Protein AF-0000000074105585 (afdb_homodimer)

Solvent-accessible surface area (backbone atoms only — not comparable to full-atom values): 14045 Å² total; per-residue (Å²): 131,81,29,62,71,31,18,44,28,51,55,51,68,50,98,71,64,48,85,13,23,46,29,18,52,25,87,56,28,36,41,38,37,17,29,69,61,27,37,40,39,42,50,45,58,38,62,39,65,64,44,36,40,34,42,23,27,40,56,58,18,19,50,38,29,29,43,33,31,28,27,37,45,84,49,67,77,48,86,60,59,71,79,73,41,55,38,65,36,41,77,47,64,53,68,78,42,63,51,82,43,76,41,74,42,58,46,50,98,89,27,53,82,50,86,73,11,27,32,31,40,34,41,34,32,66,36,38,64,22,95,73,26,29,31,27,40,22,22,37,30,52,62,141,86,76,67,76,9,9,52,49,46,54,61,54,47,97,75,54,58,88,16,23,50,29,25,57,20,85,56,28,36,39,36,37,17,30,70,60,28,34,39,37,41,49,37,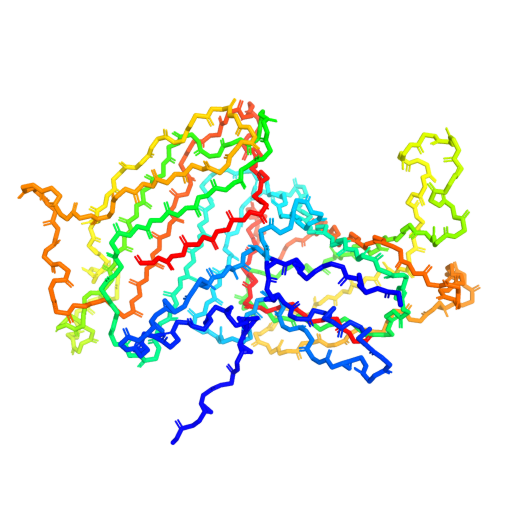98,54,58,32,66,64,43,35,40,34,41,23,29,40,56,59,17,18,49,38,30,30,42,32,32,29,27,37,44,85,50,69,77,47,85,59,58,72,78,72,42,55,37,66,37,41,78,46,66,52,66,76,42,63,52,82,42,78,40,75,42,56,47,49,99,90,26,52,82,50,86,75,10,27,32,32,39,34,42,34,33,67,37,39,64,22,95,74,26,28,32,27,41,23,19,37,33,54,70

Organism: Thanatephorus cucumeris (strain AG1-IA) (NCBI:txid983506)

pLDDT: mean 74.07, std 23.2, range [14.29, 98.5]

Foldseek 3Di:
DFKDQDPPCRCRPPVPRDWSKPQVLPPVDKDKDFDDKDKDKDFIRDFDQWFKKKWFWAQLAALQKKWKWFAFPVCPPPPPDPVVRIFTQDIDGDDRDRDIDMDTRDDDVPGDDCVRGTRMMMMIRGDTSHPRHMIMTRIMTTD/DDDDQDPCCVCPPPVCRDWSKPQVLPPVDKDKDFDDKDKDKDFDPDFDQWFKKKWFWAQLQALQKKWKWFAFPVCPPPPDDPVVRIFTQDIDGDDRDRDIDMDTRDDDVPGDDCVRGTRMMMMIRGDTSHPRGMIMTRTMTTD

Sequence (286 aa):
MQCPELPYVSSTLDKSVGKKNLIDGSPETCWTSAGLPQSIELGFSDPVTPTQLALTFQGGFVGTRCAVYGILHQDSQDASDALSKWQPIAQIYPEDINRRQTFRLTPGTNQIDLSQGVLRLRIVFEESSDFFGRITLYNLELSMQCPELPYVSSTLDKSVGKKNLIDGSPETCWTSAGLPQSIELGFSDPVTPTQLALTFQGGFVGTRCAVYGILHQDSQDASDALSKWQPIAQIYPEDINRRQTFRLTPGTNQIDLSQGVLRLRIVFEESSDFFGRITLYNLELS

InterPro domains:
  IPR008979 Galactose-binding-like domain superfamily [SSF49785] (8-142)

Structure (mmCIF, N/CA/C/O backbone):
data_AF-0000000074105585-model_v1
#
loop_
_entity.id
_entity.type
_entity.pdbx_description
1 polymer 'F5/8 type C domain-containing protein'
#
loop_
_atom_site.group_PDB
_atom_site.id
_atom_site.type_symbol
_atom_site.label_atom_id
_atom_site.label_alt_id
_atom_site.label_comp_id
_atom_site.label_asym_id
_atom_site.label_entity_id
_atom_site.label_seq_id
_atom_site.pdbx_PDB_ins_code
_atom_site.Cartn_x
_atom_site.Cartn_y
_atom_site.Cartn_z
_atom_site.occupancy
_atom_site.B_iso_or_equiv
_atom_site.auth_seq_id
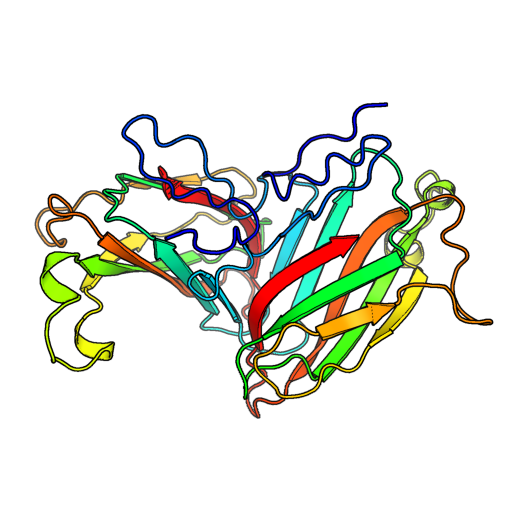_atom_site.auth_comp_id
_atom_site.auth_asym_id
_atom_site.auth_atom_id
_atom_site.pdbx_PDB_model_num
ATOM 1 N N . MET A 1 1 ? 14.914 -20.797 11.07 1 14.55 1 MET A N 1
ATOM 2 C CA . MET A 1 1 ? 15.445 -19.906 10.039 1 14.55 1 MET A CA 1
ATOM 3 C C . MET A 1 1 ? 14.531 -18.703 9.828 1 14.55 1 MET A C 1
ATOM 5 O O . MET A 1 1 ? 13.352 -18.859 9.508 1 14.55 1 MET A O 1
ATOM 9 N N . GLN A 1 2 ? 14.781 -17.484 10.391 1 14.29 2 GLN A N 1
ATOM 10 C CA . GLN A 1 2 ? 13.953 -16.516 11.102 1 14.29 2 GLN A CA 1
ATOM 11 C C . GLN A 1 2 ? 13.547 -15.359 10.188 1 14.29 2 GLN A C 1
ATOM 13 O O . GLN A 1 2 ? 14.398 -14.742 9.539 1 14.29 2 GLN A O 1
ATOM 18 N N . CYS A 1 3 ? 12.797 -15.586 9.375 1 19.05 3 CYS A N 1
ATOM 19 C CA . CYS A 1 3 ? 12.453 -14.805 8.188 1 19.05 3 CYS A CA 1
ATOM 20 C C . CYS A 1 3 ? 12.156 -13.352 8.562 1 19.05 3 CYS A C 1
ATOM 22 O O . CYS A 1 3 ? 11.43 -13.094 9.516 1 19.05 3 CYS A O 1
ATOM 24 N N . PRO A 1 4 ? 12.945 -12.406 8.219 1 19.08 4 PRO A N 1
ATOM 25 C CA . PRO A 1 4 ? 13.055 -11.055 8.781 1 19.08 4 PRO A CA 1
ATOM 26 C C . PRO A 1 4 ? 11.781 -10.234 8.578 1 19.08 4 PRO A C 1
ATOM 28 O O . PRO A 1 4 ? 11.016 -10.484 7.645 1 19.08 4 PRO A O 1
ATOM 31 N N . GLU A 1 5 ? 11.32 -9.703 9.578 1 21.56 5 GLU A N 1
ATOM 32 C CA . GLU A 1 5 ? 10.039 -9.188 10.047 1 21.56 5 GLU A CA 1
ATOM 33 C C . GLU A 1 5 ? 9.625 -7.945 9.258 1 21.56 5 GLU A C 1
ATOM 35 O O . GLU A 1 5 ? 10.375 -6.969 9.188 1 21.56 5 GLU A O 1
ATOM 40 N N . LEU A 1 6 ? 9.453 -7.887 8.109 1 24.14 6 LEU A N 1
ATOM 41 C CA . LEU A 1 6 ? 9.242 -6.699 7.289 1 24.14 6 LEU A CA 1
ATOM 42 C C . LEU A 1 6 ? 8.25 -5.746 7.949 1 24.14 6 LEU A C 1
ATOM 44 O O . LEU A 1 6 ? 7.465 -6.156 8.805 1 24.14 6 LEU A O 1
ATOM 48 N N . PRO A 1 7 ? 7.965 -4.535 7.879 1 27.19 7 PRO A N 1
ATOM 49 C CA . PRO A 1 7 ? 7.141 -3.906 8.914 1 27.19 7 PRO A CA 1
ATOM 50 C C . PRO A 1 7 ? 5.891 -4.719 9.25 1 27.19 7 PRO A C 1
ATOM 52 O O . PRO A 1 7 ? 5.426 -5.512 8.43 1 27.19 7 PRO A O 1
ATOM 55 N N . TYR A 1 8 ? 5.344 -5.184 10.445 1 25.64 8 TYR A N 1
ATOM 56 C CA . TYR A 1 8 ? 4.539 -6.391 10.609 1 25.64 8 TYR A CA 1
ATOM 57 C C . TYR A 1 8 ? 3.355 -6.391 9.648 1 25.64 8 TYR A C 1
ATOM 59 O O . TYR A 1 8 ? 2.635 -5.395 9.539 1 25.64 8 TYR A O 1
ATOM 67 N N . VAL A 1 9 ? 3.326 -6.434 8.422 1 29.02 9 VAL A N 1
ATOM 68 C CA . VAL A 1 9 ? 2.342 -7.496 8.242 1 29.02 9 VAL A CA 1
ATOM 69 C C . VAL A 1 9 ? 2.854 -8.789 8.867 1 29.02 9 VAL A C 1
ATOM 71 O O . VAL A 1 9 ? 3.941 -9.266 8.531 1 29.02 9 VAL A O 1
ATOM 74 N N . SER A 1 10 ? 2.816 -9.086 10.055 1 25.83 10 SER A N 1
ATOM 75 C CA . SER A 1 10 ? 3.588 -10.141 10.703 1 25.83 10 SER A CA 1
ATOM 76 C C . SER A 1 10 ? 3.635 -11.398 9.844 1 25.83 10 SER A C 1
ATOM 78 O O . SER A 1 10 ? 2.605 -12.039 9.609 1 25.83 10 SER A O 1
ATOM 80 N N . SER A 1 11 ? 4.156 -11.344 8.602 1 26.75 11 SER A N 1
ATOM 81 C CA . SER A 1 11 ? 4.27 -12.734 8.164 1 26.75 11 SER A CA 1
ATOM 82 C C . SER A 1 11 ? 5.238 -13.516 9.055 1 26.75 11 SER A C 1
ATOM 84 O O . SER A 1 11 ? 6.438 -13.57 8.773 1 26.75 11 SER A O 1
ATOM 86 N N . THR A 1 12 ? 5.559 -13.164 10.203 1 26.67 12 THR A N 1
ATOM 87 C CA . THR A 1 12 ? 6.32 -14.289 10.742 1 26.67 12 THR A CA 1
ATOM 88 C C . THR A 1 12 ? 5.688 -15.617 10.344 1 26.67 12 THR A C 1
ATOM 90 O O . THR A 1 12 ? 4.547 -15.898 10.703 1 26.67 12 THR A O 1
ATOM 93 N N . LEU A 1 13 ? 6.094 -16.172 9.125 1 28.38 13 LEU A N 1
ATOM 94 C CA . LEU A 1 13 ? 5.918 -17.594 8.852 1 28.38 13 LEU A CA 1
ATOM 95 C C . LEU A 1 13 ? 6.453 -18.438 10 1 28.38 13 LEU A C 1
ATOM 97 O O . LEU A 1 13 ? 7.648 -18.75 10.047 1 28.38 13 LEU A O 1
ATOM 101 N N . ASP A 1 14 ? 6.461 -18.125 11.211 1 28.56 14 ASP A N 1
ATOM 102 C CA . ASP A 1 14 ? 6.848 -19.359 11.898 1 28.56 14 ASP A CA 1
ATOM 103 C C . ASP A 1 14 ? 5.973 -20.531 11.461 1 28.56 14 ASP A C 1
ATOM 105 O O . ASP A 1 14 ? 4.891 -20.328 10.906 1 28.56 14 ASP A O 1
ATOM 109 N N . LYS A 1 15 ? 6.105 -21.719 11.75 1 31.36 15 LYS A N 1
ATOM 110 C CA . LYS A 1 15 ? 5.398 -22.969 11.492 1 31.36 15 LYS A CA 1
ATOM 111 C C . LYS A 1 15 ? 3.898 -22.734 11.352 1 31.36 15 LYS A C 1
ATOM 113 O O . LYS A 1 15 ? 3.219 -23.453 10.609 1 31.36 15 LYS A O 1
ATOM 118 N N . SER A 1 16 ? 3.105 -21.984 12.18 1 30.58 16 SER A N 1
ATOM 119 C CA . SER A 1 16 ? 1.669 -21.734 12.125 1 30.58 16 SER A CA 1
ATOM 120 C C . SER A 1 16 ? 1.346 -20.531 11.242 1 30.58 16 SER A C 1
ATOM 122 O O . SER A 1 16 ? 1.75 -19.406 11.547 1 30.58 16 SER A O 1
ATOM 124 N N . VAL A 1 17 ? 1.42 -20.391 9.953 1 36.19 17 VAL A N 1
ATOM 125 C CA . VAL A 1 17 ? 1.248 -19.328 8.961 1 36.19 17 VAL A CA 1
ATOM 126 C C . VAL A 1 17 ? 0.221 -18.312 9.461 1 36.19 17 VAL A C 1
ATOM 128 O O . VAL A 1 17 ? -0.973 -18.625 9.531 1 36.19 17 VAL A O 1
ATOM 131 N N . GLY A 1 18 ? 0.183 -17.625 10.422 1 28.59 18 GLY A N 1
ATOM 132 C CA . GLY A 1 18 ? -0.855 -16.719 10.891 1 28.59 18 GLY A CA 1
ATOM 133 C C . GLY A 1 18 ? -1.194 -15.625 9.891 1 28.59 18 GLY A C 1
ATOM 134 O O . GLY A 1 18 ? -0.467 -15.422 8.914 1 28.59 18 GLY A O 1
ATOM 135 N N . LYS A 1 19 ? -2.424 -14.922 9.844 1 32.22 19 LYS A N 1
ATOM 136 C CA . LYS A 1 19 ? -3.178 -13.891 9.133 1 32.22 19 LYS A CA 1
ATOM 137 C C . LYS A 1 19 ? -2.344 -12.633 8.938 1 32.22 19 LYS A C 1
ATOM 139 O O . LYS A 1 19 ? -2.012 -11.945 9.914 1 32.22 19 LYS A O 1
ATOM 144 N N . LYS A 1 20 ? -1.372 -12.695 8.07 1 36.38 20 LYS A N 1
ATOM 145 C CA . LYS A 1 20 ? -0.634 -11.453 7.855 1 36.38 20 LYS A CA 1
ATOM 146 C C . LYS A 1 20 ? -1.481 -10.438 7.098 1 36.38 20 LYS A C 1
ATOM 148 O O . LYS A 1 20 ? -2.023 -10.742 6.031 1 36.38 20 LYS A O 1
ATOM 153 N N . ASN A 1 21 ? -2.16 -9.445 7.695 1 39.66 21 ASN A N 1
ATOM 154 C CA . ASN A 1 21 ? -2.902 -8.367 7.051 1 39.66 21 ASN A CA 1
ATOM 155 C C . ASN A 1 21 ? -1.971 -7.262 6.562 1 39.66 21 ASN A C 1
ATOM 157 O O . ASN A 1 21 ? -1.097 -6.809 7.305 1 39.66 21 ASN A O 1
ATOM 161 N N . LEU A 1 22 ? -1.497 -7.238 5.383 1 44.19 22 LEU A N 1
ATOM 162 C CA . LEU A 1 22 ? -0.707 -6.133 4.852 1 44.19 22 LEU A CA 1
ATOM 163 C C . LEU A 1 22 ? -1.414 -4.801 5.074 1 44.19 22 LEU A C 1
ATOM 165 O O . LEU A 1 22 ? -0.792 -3.824 5.5 1 44.19 22 LEU A O 1
ATOM 169 N N . ILE A 1 23 ? -2.582 -4.66 4.527 1 46.94 23 ILE A N 1
ATOM 170 C CA . ILE A 1 23 ? -3.529 -3.568 4.723 1 46.94 23 ILE A CA 1
ATOM 171 C C . ILE A 1 23 ? -4.551 -3.953 5.789 1 46.94 23 ILE A C 1
ATOM 173 O O . ILE A 1 23 ? -4.988 -5.105 5.852 1 46.94 23 ILE A O 1
ATOM 177 N N . ASP A 1 24 ? -4.32 -3.422 7.07 1 45.81 24 ASP A N 1
ATOM 178 C CA . ASP A 1 24 ? -4.848 -3.797 8.375 1 45.81 24 ASP A CA 1
ATOM 179 C C . ASP A 1 24 ? -6.281 -4.305 8.266 1 45.81 24 ASP A C 1
ATOM 181 O O . ASP A 1 24 ? -6.887 -4.699 9.266 1 45.81 24 ASP A O 1
ATOM 185 N N . GLY A 1 25 ? -6.66 -4.449 7.148 1 42.59 25 GLY A N 1
ATOM 186 C CA . GLY A 1 25 ? -8 -5.004 7.043 1 42.59 25 GLY A CA 1
ATOM 187 C C . GLY A 1 25 ? -9.07 -4.09 7.605 1 42.59 25 GLY A C 1
ATOM 188 O O . GLY A 1 25 ? -10.25 -4.449 7.645 1 42.59 25 GLY A O 1
ATOM 189 N N . SER A 1 26 ? -8.508 -2.982 8.312 1 47.81 26 SER A N 1
ATOM 190 C CA . SER A 1 26 ? -9.555 -2.066 8.758 1 47.81 26 SER A CA 1
ATOM 191 C C . SER A 1 26 ? -10.141 -1.284 7.59 1 47.81 26 SER A C 1
ATOM 193 O O . SER A 1 26 ? -9.398 -0.705 6.793 1 47.81 26 SER A O 1
ATOM 195 N N . PRO A 1 27 ? -11.312 -1.432 7.473 1 53.34 27 PRO A N 1
ATOM 196 C CA . PRO A 1 27 ? -11.961 -0.619 6.438 1 53.34 27 PRO A CA 1
ATOM 197 C C . PRO A 1 27 ? -11.648 0.87 6.578 1 53.34 27 PRO A C 1
ATOM 199 O O . PRO A 1 27 ? -11.852 1.637 5.633 1 53.34 27 PRO A O 1
ATOM 202 N N . GLU A 1 28 ? -10.961 1.127 7.77 1 57.72 28 GLU A N 1
ATOM 203 C CA . GLU A 1 28 ? -10.688 2.541 8.008 1 57.72 28 GLU A CA 1
ATOM 204 C C . GLU A 1 28 ? -9.375 2.967 7.352 1 57.72 28 GLU A C 1
ATOM 206 O O . GLU A 1 28 ? -9.141 4.156 7.137 1 57.72 28 GLU A O 1
ATOM 211 N N . THR A 1 29 ? -8.445 2.025 6.922 1 65.5 29 THR A N 1
ATOM 212 C CA . THR A 1 29 ? -7.203 2.344 6.227 1 65.5 29 THR A CA 1
ATOM 213 C C . THR A 1 29 ? -7.262 1.872 4.773 1 65.5 29 THR A C 1
ATOM 215 O O . THR A 1 29 ? -7.766 0.785 4.488 1 65.5 29 THR A O 1
ATOM 218 N N . CYS A 1 30 ? -6.93 2.811 3.863 1 77.06 30 CYS A N 1
ATOM 219 C CA . CYS A 1 30 ? -6.93 2.412 2.461 1 77.06 30 CYS A CA 1
ATOM 220 C C . CYS A 1 30 ? -5.816 3.111 1.694 1 77.06 30 CYS A C 1
ATOM 222 O O . CYS A 1 30 ? -5.324 4.156 2.123 1 77.06 30 CYS A O 1
ATOM 224 N N . TRP A 1 31 ? -5.316 2.459 0.628 1 77.12 31 TRP A N 1
ATOM 225 C CA . TRP A 1 31 ? -4.445 3.051 -0.383 1 77.12 31 TRP A CA 1
ATOM 226 C C . TRP A 1 31 ? -5.176 3.188 -1.716 1 77.12 31 TRP A C 1
ATOM 228 O O . TRP A 1 31 ? -5.766 2.225 -2.209 1 77.12 31 TRP A O 1
ATOM 238 N N . THR A 1 32 ? -5.238 4.461 -2.129 1 80.5 32 THR A N 1
ATOM 239 C CA . THR A 1 32 ? -5.812 4.734 -3.441 1 80.5 32 THR A CA 1
ATOM 240 C C . THR A 1 32 ? -4.734 5.164 -4.426 1 80.5 32 THR A C 1
ATOM 242 O O . THR A 1 32 ? -3.965 6.09 -4.148 1 80.5 32 THR A O 1
ATOM 245 N N . SER A 1 33 ? -4.582 4.41 -5.453 1 81.69 33 SER A N 1
ATOM 246 C CA . SER A 1 33 ? -3.621 4.719 -6.508 1 81.69 33 SER A CA 1
ATOM 247 C C . SER A 1 33 ? -4.32 4.949 -7.844 1 81.69 33 SER A C 1
ATOM 249 O O . SER A 1 33 ? -5.496 4.613 -8 1 81.69 33 SER A O 1
ATOM 251 N N . ALA A 1 34 ? -3.561 5.688 -8.742 1 82.81 34 ALA A N 1
ATOM 252 C CA . ALA A 1 34 ? -4.105 5.914 -10.078 1 82.81 34 ALA A CA 1
ATOM 253 C C . ALA A 1 34 ? -3.125 5.465 -11.156 1 82.81 34 ALA A C 1
ATOM 255 O O . ALA A 1 34 ? -1.922 5.355 -10.906 1 82.81 34 ALA A O 1
ATOM 256 N N . GLY A 1 35 ? -3.713 5.145 -12.242 1 83.56 35 GLY A N 1
ATOM 257 C CA . GLY A 1 35 ? -2.936 4.668 -13.375 1 83.56 35 GLY A CA 1
ATOM 258 C C . GLY A 1 35 ? -2.676 3.176 -13.336 1 83.56 35 GLY A C 1
ATOM 259 O O . GLY A 1 35 ? -2.709 2.562 -12.266 1 83.56 35 GLY A O 1
ATOM 260 N N . LEU A 1 36 ? -2.629 2.514 -14.5 1 84 36 LEU A N 1
ATOM 261 C CA . LEU A 1 36 ? -2.312 1.1 -14.664 1 84 36 LEU A CA 1
ATOM 262 C C . LEU A 1 36 ? -1.07 0.917 -15.531 1 84 36 LEU A C 1
ATOM 264 O O . LEU A 1 36 ? -0.813 1.716 -16.438 1 84 36 LEU A O 1
ATOM 268 N N . PRO A 1 37 ? -0.149 -0.16 -15.18 1 87.44 37 PRO A N 1
ATOM 269 C CA . PRO A 1 37 ? -0.317 -1.172 -14.141 1 87.44 37 PRO A CA 1
ATOM 270 C C . PRO A 1 37 ? 0.234 -0.72 -12.789 1 87.44 37 PRO A C 1
ATOM 272 O O . PRO A 1 37 ? 1.051 0.202 -12.727 1 87.44 37 PRO A O 1
ATOM 275 N N . GLN A 1 38 ? -0.256 -1.295 -11.688 1 88.75 38 GLN A N 1
ATOM 276 C CA . GLN A 1 38 ? 0.253 -1.157 -10.328 1 88.75 38 GLN A CA 1
ATOM 277 C C . GLN A 1 38 ? 0.65 -2.514 -9.75 1 88.75 38 GLN A C 1
ATOM 279 O O . GLN A 1 38 ? 0.178 -3.553 -10.211 1 88.75 38 GLN A O 1
ATOM 284 N N . SER A 1 39 ? 1.629 -2.455 -8.844 1 89.44 39 SER A N 1
ATOM 285 C CA . SER A 1 39 ? 2.014 -3.758 -8.312 1 89.44 39 SER A CA 1
ATOM 286 C C . SER A 1 39 ? 2.373 -3.664 -6.828 1 89.44 39 SER A C 1
ATOM 288 O O . SER A 1 39 ? 2.76 -2.598 -6.348 1 89.44 39 SER A O 1
ATOM 290 N N . ILE A 1 40 ? 2.199 -4.703 -6.199 1 85.25 40 ILE A N 1
ATOM 291 C CA . ILE A 1 40 ? 2.668 -4.926 -4.836 1 85.25 40 ILE A CA 1
ATOM 292 C C . ILE A 1 40 ? 3.668 -6.082 -4.812 1 85.25 40 ILE A C 1
ATOM 294 O O . ILE A 1 40 ? 3.391 -7.16 -5.34 1 85.25 40 ILE A O 1
ATOM 298 N N . GLU A 1 41 ? 4.828 -5.793 -4.273 1 83.25 41 GLU A N 1
ATOM 299 C CA . GLU A 1 41 ? 5.828 -6.844 -4.109 1 83.25 41 GLU A CA 1
ATOM 300 C C . GLU A 1 41 ? 6.055 -7.164 -2.635 1 83.25 41 GLU A C 1
ATOM 302 O O . GLU A 1 41 ? 6.172 -6.258 -1.807 1 83.25 41 GLU A O 1
ATOM 307 N N . LEU A 1 42 ? 6.125 -8.469 -2.369 1 79.94 42 LEU A N 1
ATOM 308 C CA . LEU A 1 42 ? 6.344 -8.961 -1.015 1 79.94 42 LEU A CA 1
ATOM 309 C C . LEU A 1 42 ? 7.598 -9.828 -0.949 1 79.94 42 LEU A C 1
ATOM 311 O O . LEU A 1 42 ? 7.781 -10.727 -1.774 1 79.94 42 LEU A O 1
ATOM 315 N N . GLY A 1 43 ? 8.391 -9.5 -0.03 1 75.19 43 GLY A N 1
ATOM 316 C CA . GLY A 1 43 ? 9.547 -10.32 0.263 1 75.19 43 GLY A CA 1
ATOM 317 C C . GLY A 1 43 ? 9.438 -11.062 1.582 1 75.19 43 GLY A C 1
ATOM 318 O O . GLY A 1 43 ? 8.797 -10.578 2.52 1 75.19 43 GLY A O 1
ATOM 319 N N . PHE A 1 44 ? 10.125 -12.281 1.571 1 72.69 44 PHE A N 1
ATOM 320 C CA . PHE A 1 44 ? 10.086 -13.109 2.768 1 72.69 44 PHE A CA 1
ATOM 321 C C . PHE A 1 44 ? 11.484 -13.508 3.205 1 72.69 44 PHE A C 1
ATOM 323 O O . PHE A 1 44 ? 12.352 -13.781 2.367 1 72.69 44 PHE A O 1
ATOM 330 N N . SER A 1 45 ? 11.734 -13.383 4.461 1 71 45 SER A N 1
ATOM 331 C CA . SER A 1 45 ? 13.047 -13.766 4.984 1 71 45 SER A CA 1
ATOM 332 C C . SER A 1 45 ? 13.305 -15.258 4.797 1 71 45 SER A C 1
ATOM 334 O O . SER A 1 45 ? 14.445 -15.68 4.613 1 71 45 SER A O 1
ATOM 336 N N . ASP A 1 46 ? 12.266 -16.125 4.871 1 73 46 ASP A N 1
ATOM 337 C CA . ASP A 1 46 ? 12.281 -17.562 4.633 1 73 46 ASP A CA 1
ATOM 338 C C . ASP A 1 46 ? 11.234 -17.969 3.592 1 73 46 ASP A C 1
ATOM 340 O O . ASP A 1 46 ? 10.211 -17.297 3.449 1 73 46 ASP A O 1
ATOM 344 N N . PRO A 1 47 ? 11.578 -19.047 2.945 1 78.31 47 PRO A N 1
ATOM 345 C CA . PRO A 1 47 ? 10.578 -19.469 1.965 1 78.31 47 PRO A CA 1
ATOM 346 C C . PRO A 1 47 ? 9.211 -19.734 2.594 1 78.31 47 PRO A C 1
ATOM 348 O O . PRO A 1 47 ? 9.125 -20.281 3.699 1 78.31 47 PRO A O 1
ATOM 351 N N . VAL A 1 48 ? 8.18 -19.25 1.822 1 78.44 48 VAL A N 1
ATOM 352 C CA . VAL A 1 48 ? 6.816 -19.5 2.289 1 78.44 48 VAL A CA 1
ATOM 353 C C . VAL A 1 48 ? 6.016 -20.203 1.199 1 78.44 48 VAL A C 1
ATOM 355 O O . VAL A 1 48 ? 6.359 -20.125 0.017 1 78.44 48 VAL A O 1
ATOM 358 N N . THR A 1 49 ? 4.957 -20.953 1.616 1 80.12 49 THR A N 1
ATOM 359 C CA . THR A 1 49 ? 4.055 -21.641 0.694 1 80.12 49 THR A CA 1
ATOM 360 C C . THR A 1 49 ? 2.637 -21.094 0.817 1 80.12 49 THR A C 1
ATOM 362 O O . THR A 1 49 ? 1.783 -21.703 1.466 1 80.12 49 THR A O 1
ATOM 365 N N . PRO A 1 50 ? 2.434 -19.906 0.197 1 79.12 50 PRO A N 1
ATOM 366 C CA . PRO A 1 50 ? 1.086 -19.344 0.314 1 79.12 50 PRO A CA 1
ATOM 367 C C . PRO A 1 50 ? 0.041 -20.156 -0.448 1 79.12 50 PRO A C 1
ATOM 369 O O . PRO A 1 50 ? 0.322 -20.672 -1.538 1 79.12 50 PRO A O 1
ATOM 372 N N . THR A 1 51 ? -1.133 -20.297 0.149 1 81.44 51 THR A N 1
ATOM 373 C CA . THR A 1 51 ? -2.203 -21.062 -0.487 1 81.44 51 THR A CA 1
ATOM 374 C C . THR A 1 51 ? -3.367 -20.141 -0.862 1 81.44 51 THR A C 1
ATOM 376 O O . THR A 1 51 ? -4.145 -20.469 -1.763 1 81.44 51 THR A O 1
ATOM 379 N N . GLN A 1 52 ? -3.461 -19 -0.089 1 83.44 52 GLN A N 1
ATOM 380 C CA . GLN A 1 52 ? -4.586 -18.109 -0.347 1 83.44 52 GLN A CA 1
ATOM 381 C C . GLN A 1 52 ? -4.148 -16.641 -0.297 1 83.44 52 GLN A C 1
ATOM 383 O O . GLN A 1 52 ? -3.256 -16.281 0.476 1 83.44 52 GLN A O 1
ATOM 388 N N . LEU A 1 53 ? -4.766 -15.906 -1.153 1 85.56 53 LEU A N 1
ATOM 389 C CA . LEU A 1 53 ? -4.656 -14.453 -1.169 1 85.56 53 LEU A CA 1
ATOM 390 C C . LEU A 1 53 ? -6.023 -13.805 -0.949 1 85.56 53 LEU A C 1
ATOM 392 O O . LEU A 1 53 ? -6.984 -14.125 -1.652 1 85.56 53 LEU A O 1
ATOM 396 N N . ALA A 1 54 ? -6.113 -12.945 0.024 1 84.12 54 ALA A N 1
ATOM 397 C CA . ALA A 1 54 ? -7.363 -12.227 0.271 1 84.12 54 ALA A CA 1
ATOM 398 C C . ALA A 1 54 ? -7.188 -10.727 0.07 1 84.12 54 ALA A C 1
ATOM 400 O O . ALA A 1 54 ? -6.223 -10.133 0.562 1 84.12 54 ALA A O 1
ATOM 401 N N . LEU A 1 55 ? -8.156 -10.195 -0.701 1 87.38 55 LEU A N 1
ATOM 402 C CA . LEU A 1 55 ? -8.117 -8.773 -1.02 1 87.38 55 LEU A CA 1
ATOM 403 C C . LEU A 1 55 ? -9.453 -8.102 -0.708 1 87.38 55 LEU A C 1
ATOM 405 O O . LEU A 1 55 ? -10.508 -8.688 -0.941 1 87.38 55 LEU A O 1
ATOM 409 N N . THR A 1 56 ? -9.438 -6.879 -0.158 1 85.88 56 THR A N 1
ATOM 410 C CA . THR A 1 56 ? -10.609 -6.023 0.018 1 85.88 56 THR A CA 1
ATOM 411 C C . THR A 1 56 ? -10.406 -4.68 -0.673 1 85.88 56 THR A C 1
ATOM 413 O O . THR A 1 56 ? -9.453 -3.959 -0.372 1 85.88 56 THR A O 1
ATOM 416 N N . PHE A 1 57 ? -11.336 -4.406 -1.604 1 89.12 57 PHE A N 1
ATOM 417 C CA . PHE A 1 57 ? -11.281 -3.16 -2.355 1 89.12 57 PHE A CA 1
ATOM 418 C C . PHE A 1 57 ? -12.477 -2.275 -2.029 1 89.12 57 PHE A C 1
ATOM 420 O O . PHE A 1 57 ? -13.43 -2.723 -1.387 1 89.12 57 PHE A O 1
ATOM 427 N N . GLN A 1 58 ? -12.297 -1.047 -2.408 1 86.5 58 GLN A N 1
ATOM 428 C CA . GLN A 1 58 ? -13.469 -0.188 -2.5 1 86.5 58 GLN A CA 1
ATOM 429 C C . GLN A 1 58 ? -14.242 -0.448 -3.793 1 86.5 58 GLN A C 1
ATOM 431 O O . GLN A 1 58 ? -13.664 -0.433 -4.879 1 86.5 58 GLN A O 1
ATOM 436 N N . GLY A 1 59 ? -15.562 -0.676 -3.633 1 94.31 59 GLY A N 1
ATOM 437 C CA . GLY A 1 59 ? -16.375 -0.832 -4.832 1 94.31 59 GLY A CA 1
ATOM 438 C C . GLY A 1 59 ? -16.188 0.3 -5.828 1 94.31 59 GLY A C 1
ATOM 439 O O . GLY A 1 59 ? -16.109 1.467 -5.438 1 94.31 59 GLY A O 1
ATOM 440 N N . GLY A 1 60 ? -16.078 -0.009 -7.137 1 96.5 60 GLY A N 1
ATOM 441 C CA . GLY A 1 60 ? -15.852 0.981 -8.172 1 96.5 60 GLY A CA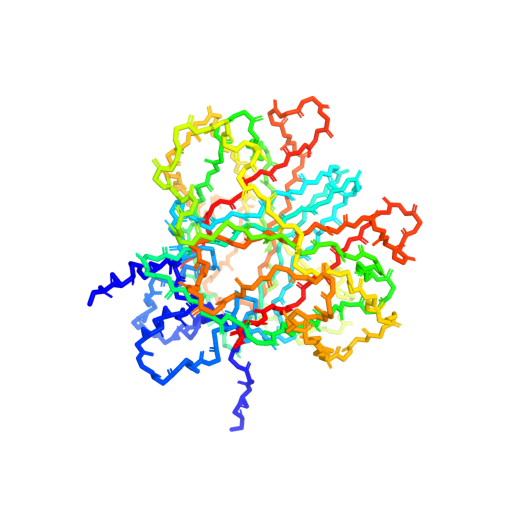 1
ATOM 442 C C . GLY A 1 60 ? -14.375 1.271 -8.398 1 96.5 60 GLY A C 1
ATOM 443 O O . GLY A 1 60 ? -14.008 1.912 -9.383 1 96.5 60 GLY A O 1
ATOM 444 N N . PHE A 1 61 ? -13.5 0.836 -7.492 1 94.44 61 PHE A N 1
ATOM 445 C CA . PHE A 1 61 ? -12.055 1.051 -7.566 1 94.44 61 PHE A CA 1
ATOM 446 C C . PHE A 1 61 ? -11.305 -0.258 -7.359 1 94.44 61 PHE A C 1
ATOM 448 O O . PHE A 1 61 ? -10.359 -0.318 -6.566 1 94.44 61 PHE A O 1
ATOM 455 N N . VAL A 1 62 ? -11.719 -1.291 -8.078 1 94.81 62 VAL A N 1
ATOM 456 C CA . VAL A 1 62 ? -11.25 -2.658 -7.891 1 94.81 62 VAL A CA 1
ATOM 457 C C . VAL A 1 62 ? -10.242 -3.014 -8.984 1 94.81 62 VAL A C 1
ATOM 459 O O . VAL A 1 62 ? -10.461 -2.713 -10.156 1 94.81 62 VAL A O 1
ATOM 462 N N . GLY A 1 63 ? -9.078 -3.568 -8.586 1 96 63 GLY A N 1
ATOM 463 C CA . GLY A 1 63 ? -8.281 -4.262 -9.586 1 96 63 GLY A CA 1
ATOM 464 C C . GLY A 1 63 ? -8.945 -5.527 -10.102 1 96 63 GLY A C 1
ATOM 465 O O . GLY A 1 63 ? -8.82 -6.59 -9.492 1 96 63 GLY A O 1
ATOM 466 N N . THR A 1 64 ? -9.523 -5.426 -11.273 1 98.25 64 THR A N 1
ATOM 467 C CA . THR A 1 64 ? -10.43 -6.48 -11.711 1 98.25 64 THR A CA 1
ATOM 468 C C . THR A 1 64 ? -9.664 -7.59 -12.422 1 98.25 64 THR A C 1
ATOM 470 O O . THR A 1 64 ? -10.203 -8.672 -12.672 1 98.25 64 THR A O 1
ATOM 473 N N . ARG A 1 65 ? -8.484 -7.434 -12.758 1 97.94 65 ARG A N 1
ATOM 474 C CA . ARG A 1 65 ? -7.578 -8.438 -13.305 1 97.94 65 ARG A CA 1
ATOM 475 C C . ARG A 1 65 ? -6.191 -8.312 -12.688 1 97.94 65 ARG A C 1
ATOM 477 O O . ARG A 1 65 ? -5.535 -7.277 -12.812 1 97.94 65 ARG A O 1
ATOM 484 N N . CYS A 1 66 ? -5.77 -9.383 -12.016 1 96.19 66 CYS A N 1
ATOM 485 C CA . CYS A 1 66 ? -4.477 -9.375 -11.344 1 96.19 66 CYS A CA 1
ATOM 486 C C . CYS A 1 66 ? -3.666 -10.617 -11.703 1 96.19 66 CYS A C 1
ATOM 488 O O . CYS A 1 66 ? -4.215 -11.719 -11.773 1 96.19 66 CYS A O 1
ATOM 490 N N . ALA A 1 67 ? -2.449 -10.359 -11.93 1 95.69 67 ALA A N 1
ATOM 491 C CA . ALA A 1 67 ? -1.505 -11.461 -12.102 1 95.69 67 ALA A CA 1
ATOM 492 C C . ALA A 1 67 ? -0.605 -11.602 -10.875 1 95.69 67 ALA A C 1
ATOM 494 O O . ALA A 1 67 ? -0.049 -10.609 -10.391 1 95.69 67 ALA A O 1
ATOM 495 N N . VAL A 1 68 ? -0.484 -12.844 -10.406 1 92.5 68 VAL A N 1
ATOM 496 C CA . VAL A 1 68 ? 0.38 -13.125 -9.266 1 92.5 68 VAL A CA 1
ATOM 497 C C . VAL A 1 68 ? 1.617 -13.891 -9.727 1 92.5 68 VAL A C 1
ATOM 499 O O . VAL A 1 68 ? 1.503 -14.914 -10.414 1 92.5 68 VAL A O 1
ATOM 502 N N . TYR A 1 69 ? 2.723 -13.336 -9.312 1 92 69 TYR A N 1
ATOM 503 C CA . TYR A 1 69 ? 4 -13.961 -9.641 1 92 69 TYR A CA 1
ATOM 504 C C . TYR A 1 69 ? 4.777 -14.312 -8.375 1 92 69 TYR A C 1
ATOM 506 O O . TYR A 1 69 ? 4.523 -13.742 -7.305 1 92 69 TYR A O 1
ATOM 514 N N . GLY A 1 70 ? 5.734 -15.297 -8.562 1 90 70 GLY A N 1
ATOM 515 C CA . GLY A 1 70 ? 6.609 -15.633 -7.453 1 90 70 GLY A CA 1
ATOM 516 C C . GLY A 1 70 ? 8.008 -16.016 -7.891 1 90 70 GLY A C 1
ATOM 517 O O . GLY A 1 70 ? 8.227 -16.406 -9.039 1 90 70 GLY A O 1
ATOM 518 N N . ILE A 1 71 ? 8.922 -15.789 -7.035 1 89.44 71 ILE A N 1
ATOM 519 C CA . ILE A 1 71 ? 10.258 -16.359 -7.18 1 89.44 71 ILE A CA 1
ATOM 520 C C . ILE A 1 71 ? 10.43 -17.531 -6.219 1 89.44 71 ILE A C 1
ATOM 522 O O . ILE A 1 71 ? 10.359 -17.359 -5 1 89.44 71 ILE A O 1
ATOM 526 N N . LEU A 1 72 ? 10.695 -18.625 -6.805 1 89.5 72 LEU A N 1
ATOM 527 C CA . LEU A 1 72 ? 10.828 -19.844 -6.012 1 89.5 72 LEU A CA 1
ATOM 528 C C . LEU A 1 72 ? 12.164 -19.859 -5.273 1 89.5 72 LEU A C 1
ATOM 530 O O . LEU A 1 72 ? 13.164 -19.328 -5.77 1 89.5 72 LEU A O 1
ATOM 534 N N . HIS A 1 73 ? 12.078 -20.516 -4.148 1 86.62 73 HIS A N 1
ATOM 535 C CA . HIS A 1 73 ? 13.289 -20.641 -3.338 1 86.62 73 HIS A CA 1
ATOM 536 C C . HIS A 1 73 ? 14.445 -21.203 -4.148 1 86.62 73 HIS A C 1
ATOM 538 O O . HIS A 1 73 ? 15.57 -20.719 -4.066 1 86.62 73 HIS A O 1
ATOM 544 N N . GLN A 1 74 ? 14.172 -22.203 -4.938 1 85.19 74 GLN A N 1
ATOM 545 C CA . GLN A 1 74 ? 15.211 -22.891 -5.707 1 85.19 74 GLN A CA 1
ATOM 546 C C . GLN A 1 74 ? 15.805 -21.969 -6.773 1 85.19 74 GLN A C 1
ATOM 548 O O . GLN A 1 74 ? 16.953 -22.156 -7.191 1 85.19 74 GLN A O 1
ATOM 553 N N . ASP A 1 75 ? 15.031 -21 -7.176 1 81.31 75 ASP A N 1
ATOM 554 C CA . ASP A 1 75 ? 15.453 -20.125 -8.266 1 81.31 75 ASP A CA 1
ATOM 555 C C . ASP A 1 75 ? 16.156 -18.875 -7.738 1 81.31 75 ASP A C 1
ATOM 557 O O . ASP A 1 75 ? 16.719 -18.094 -8.508 1 81.31 75 ASP A O 1
ATOM 561 N N . SER A 1 76 ? 16.172 -18.672 -6.469 1 76.06 76 SER A N 1
ATOM 562 C CA . SER A 1 76 ? 16.719 -17.438 -5.906 1 76.06 76 SER A CA 1
ATOM 563 C C . SER A 1 76 ? 18.234 -17.375 -6.059 1 76.06 76 SER A C 1
ATOM 565 O O . SER A 1 76 ? 18.812 -16.297 -6.137 1 76.06 76 SER A O 1
ATOM 567 N N . GLN A 1 77 ? 18.844 -18.578 -6.094 1 73.88 77 GLN A N 1
ATOM 568 C CA . GLN A 1 77 ? 20.312 -18.641 -6.148 1 73.88 77 GLN A CA 1
ATOM 569 C C . GLN A 1 77 ? 20.797 -18.656 -7.594 1 73.88 77 GLN A C 1
ATOM 571 O O . GLN A 1 77 ? 22 -18.594 -7.844 1 73.88 77 GLN A O 1
ATOM 576 N N . ASP A 1 78 ? 19.844 -18.734 -8.477 1 70.25 78 ASP A N 1
ATOM 577 C CA . ASP A 1 78 ? 20.25 -18.828 -9.883 1 70.25 78 ASP A CA 1
ATOM 578 C C . ASP A 1 78 ? 20.672 -17.453 -10.414 1 70.25 78 ASP A C 1
ATOM 580 O O . ASP A 1 78 ? 20.062 -16.438 -10.094 1 70.25 78 ASP A O 1
ATOM 584 N N . ALA A 1 79 ? 21.797 -17.453 -10.984 1 66.94 79 ALA A N 1
ATOM 585 C CA . ALA A 1 79 ? 22.438 -16.266 -11.523 1 66.94 79 ALA A CA 1
ATOM 586 C C . ALA A 1 79 ? 21.641 -15.68 -12.68 1 66.94 79 ALA A C 1
ATOM 588 O O . ALA A 1 79 ? 22.078 -14.711 -13.312 1 66.94 79 ALA A O 1
ATOM 589 N N . SER A 1 80 ? 20.594 -16.344 -12.953 1 65.94 80 SER A N 1
ATOM 590 C CA . SER A 1 80 ? 19.828 -15.82 -14.094 1 65.94 80 SER A CA 1
ATOM 591 C C . SER A 1 80 ? 19.297 -14.422 -13.805 1 65.94 80 SER A C 1
ATOM 593 O O . SER A 1 80 ? 19.328 -13.969 -12.664 1 65.94 80 SER A O 1
ATOM 595 N N . ASP A 1 81 ? 18.906 -13.711 -14.867 1 67.38 81 ASP A N 1
ATOM 596 C CA . ASP A 1 81 ? 18.375 -12.352 -14.766 1 67.38 81 ASP A CA 1
ATOM 597 C C . ASP A 1 81 ? 17.172 -12.297 -13.82 1 67.38 81 ASP A C 1
ATOM 599 O O . ASP A 1 81 ? 16.312 -13.172 -13.875 1 67.38 81 ASP A O 1
ATOM 603 N N . ALA A 1 82 ? 17.297 -11.492 -12.977 1 63.16 82 ALA A N 1
ATOM 604 C CA . ALA A 1 82 ? 16.281 -11.312 -11.945 1 63.16 82 ALA A CA 1
ATOM 605 C C . ALA A 1 82 ? 14.883 -11.391 -12.539 1 63.16 82 ALA A C 1
ATOM 607 O O . ALA A 1 82 ? 13.984 -12.008 -11.953 1 63.16 82 ALA A O 1
ATOM 608 N N . LEU A 1 83 ? 14.719 -10.781 -13.734 1 68 83 LEU A N 1
ATOM 609 C CA . LEU A 1 83 ? 13.406 -10.734 -14.375 1 68 83 LEU A CA 1
ATOM 610 C C . LEU A 1 83 ? 12.945 -12.133 -14.766 1 68 83 LEU A C 1
ATOM 612 O O . LEU A 1 83 ? 11.75 -12.43 -14.727 1 68 83 LEU A O 1
ATOM 616 N N . SER A 1 84 ? 13.891 -12.977 -15.016 1 74.19 84 SER A N 1
ATOM 617 C CA . SER A 1 84 ? 13.57 -14.32 -15.484 1 74.19 84 SER A CA 1
ATOM 618 C C . SER A 1 84 ? 13.203 -15.234 -14.32 1 74.19 84 SER A C 1
ATOM 620 O O . SER A 1 84 ? 12.617 -16.297 -14.523 1 74.19 84 SER A O 1
ATOM 622 N N . LYS A 1 85 ? 13.289 -14.719 -13.164 1 87.94 85 LYS A N 1
ATOM 623 C CA . LYS A 1 85 ? 13.07 -15.586 -12.008 1 87.94 85 LYS A CA 1
ATOM 624 C C . LYS A 1 85 ? 11.602 -15.57 -11.578 1 87.94 85 LYS A C 1
ATOM 626 O O . LYS A 1 85 ? 11.141 -16.5 -10.906 1 87.94 85 LYS A O 1
ATOM 631 N N . TRP A 1 86 ? 10.922 -14.594 -12.031 1 90.62 86 TRP A N 1
ATOM 632 C CA . TRP A 1 86 ? 9.508 -14.492 -11.688 1 90.62 86 TRP A CA 1
ATOM 633 C C . TRP A 1 86 ? 8.68 -15.508 -12.469 1 90.62 86 TRP A C 1
ATOM 635 O O . TRP A 1 86 ? 8.734 -15.539 -13.695 1 90.62 86 TRP A O 1
ATOM 645 N N . GLN A 1 87 ? 7.977 -16.359 -11.797 1 91.12 87 GLN A N 1
ATOM 646 C CA . GLN A 1 87 ? 7.109 -17.344 -12.422 1 91.12 87 GLN A CA 1
ATOM 647 C C . GLN A 1 87 ? 5.641 -17.062 -12.117 1 91.12 87 GLN A C 1
ATOM 649 O O . GLN A 1 87 ? 5.297 -16.688 -10.992 1 91.12 87 GLN A O 1
ATOM 654 N N . PRO A 1 88 ? 4.816 -17.281 -13.164 1 92.44 88 PRO A N 1
ATOM 655 C CA . PRO A 1 88 ? 3.389 -17.078 -12.906 1 92.44 88 PRO A CA 1
ATOM 656 C C . PRO A 1 88 ? 2.805 -18.094 -11.938 1 92.44 88 PRO A C 1
ATOM 658 O O . PRO A 1 88 ? 3.072 -19.297 -12.055 1 92.44 88 PRO A O 1
ATOM 661 N N . ILE A 1 89 ? 2.09 -17.562 -11.016 1 91.5 89 ILE A N 1
ATOM 662 C CA . ILE A 1 89 ? 1.448 -18.422 -10.023 1 91.5 89 ILE A CA 1
ATOM 663 C C . ILE A 1 89 ? -0.05 -18.516 -10.312 1 91.5 89 ILE A C 1
ATOM 665 O O . ILE A 1 89 ? -0.63 -19.594 -10.305 1 91.5 89 ILE A O 1
ATOM 669 N N . ALA A 1 90 ? -0.694 -17.391 -10.539 1 92.62 90 ALA A N 1
ATOM 670 C CA . ALA A 1 90 ? -2.145 -17.359 -10.711 1 92.62 90 ALA A CA 1
ATOM 671 C C . ALA A 1 90 ? -2.592 -16.078 -11.398 1 92.62 90 ALA A C 1
ATOM 673 O O . ALA A 1 90 ? -1.877 -15.07 -11.375 1 92.62 90 ALA A O 1
ATOM 674 N N . GLN A 1 91 ? -3.705 -16.219 -12.07 1 94.94 91 GLN A N 1
ATOM 675 C CA . GLN A 1 91 ? -4.492 -15.078 -12.531 1 94.94 91 GLN A CA 1
ATOM 676 C C . GLN A 1 91 ? -5.805 -14.977 -11.758 1 94.94 91 GLN A C 1
ATOM 678 O O . GLN A 1 91 ? -6.559 -15.945 -11.672 1 94.94 91 GLN A O 1
ATOM 683 N N . ILE A 1 92 ? -5.988 -13.82 -11.172 1 96.19 92 ILE A N 1
ATOM 684 C CA . ILE A 1 92 ? -7.207 -13.719 -10.375 1 96.19 92 ILE A CA 1
ATOM 685 C C . ILE A 1 92 ? -8.055 -12.555 -10.883 1 96.19 92 ILE A C 1
ATOM 687 O O . ILE A 1 92 ? -7.539 -11.609 -11.492 1 96.19 92 ILE A O 1
ATOM 691 N N . TYR A 1 93 ? -9.383 -12.648 -10.578 1 98.06 93 TYR A N 1
ATOM 692 C CA . TYR A 1 93 ? -10.352 -11.703 -11.109 1 98.06 93 TYR A CA 1
ATOM 693 C C . TYR A 1 93 ? -11.312 -11.234 -10.023 1 98.06 93 TYR A C 1
ATOM 695 O O . TYR A 1 93 ? -12.445 -11.711 -9.938 1 98.06 93 TYR A O 1
ATOM 703 N N . PRO A 1 94 ? -10.906 -10.289 -9.234 1 97.56 94 PRO A N 1
ATOM 704 C CA . PRO A 1 94 ? -11.805 -9.766 -8.203 1 97.56 94 PRO A CA 1
ATOM 705 C C . PRO A 1 94 ? -13.078 -9.148 -8.789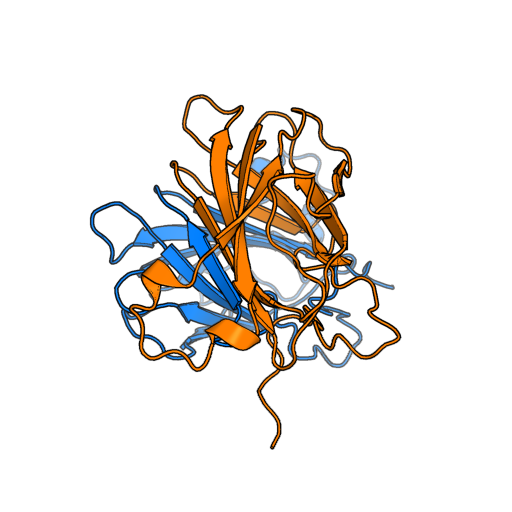 1 97.56 94 PRO A C 1
ATOM 707 O O . PRO A 1 94 ? -13.023 -8.508 -9.844 1 97.56 94 PRO A O 1
ATOM 710 N N . GLU A 1 95 ? -14.18 -9.367 -8.086 1 98.5 95 GLU A N 1
ATOM 711 C CA . GLU A 1 95 ? -15.445 -8.734 -8.43 1 98.5 95 GLU A CA 1
ATOM 712 C C . GLU A 1 95 ? -15.5 -7.297 -7.914 1 98.5 95 GLU A C 1
ATOM 714 O O . GLU A 1 95 ? -14.867 -6.965 -6.91 1 98.5 95 GLU A O 1
ATOM 719 N N . ASP A 1 96 ? -16.219 -6.5 -8.617 1 97.69 96 ASP A N 1
ATOM 720 C CA . ASP A 1 96 ? -16.359 -5.098 -8.227 1 97.69 96 ASP A CA 1
ATOM 721 C C . ASP A 1 96 ? -17.312 -4.949 -7.051 1 97.69 96 ASP A C 1
ATOM 723 O O . ASP A 1 96 ? -18.422 -4.434 -7.211 1 97.69 96 ASP A O 1
ATOM 727 N N . ILE A 1 97 ? -16.828 -5.449 -5.918 1 96.94 97 ILE A N 1
ATOM 728 C CA . ILE A 1 97 ? -17.578 -5.395 -4.664 1 96.94 97 ILE A CA 1
ATOM 729 C C . ILE A 1 97 ? -16.641 -5.008 -3.521 1 96.94 97 ILE A C 1
ATOM 731 O O . ILE A 1 97 ? -15.414 -5.105 -3.65 1 96.94 97 ILE A O 1
ATOM 735 N N . ASN A 1 98 ? -17.203 -4.473 -2.467 1 90.44 98 ASN A N 1
ATOM 736 C CA . ASN A 1 98 ? -16.422 -3.977 -1.347 1 90.44 98 ASN A CA 1
ATOM 737 C C . ASN A 1 98 ? -16.297 -5.02 -0.238 1 90.44 98 ASN A C 1
ATOM 739 O O . ASN A 1 98 ? -16.188 -4.668 0.939 1 90.44 98 ASN A O 1
ATOM 743 N N . ARG A 1 99 ? -16.328 -6.309 -0.538 1 92.12 99 ARG A N 1
ATOM 744 C CA . ARG A 1 99 ? -16.156 -7.367 0.451 1 92.12 99 ARG A CA 1
ATOM 745 C C . ARG A 1 99 ? -14.789 -8.023 0.326 1 92.12 99 ARG A C 1
ATOM 747 O O . ARG A 1 99 ? -14.156 -7.957 -0.733 1 92.12 99 ARG A O 1
ATOM 754 N N . ARG A 1 100 ? -14.391 -8.641 1.387 1 86.5 100 ARG A N 1
ATOM 755 C CA . ARG A 1 100 ? -13.195 -9.484 1.362 1 86.5 100 ARG A CA 1
ATOM 756 C C . ARG A 1 100 ? -13.352 -10.633 0.371 1 86.5 100 ARG A C 1
ATOM 758 O O . ARG A 1 100 ? -14.328 -11.391 0.438 1 86.5 100 ARG A O 1
ATOM 765 N N . GLN A 1 101 ? -12.484 -10.711 -0.615 1 93.88 101 GLN A N 1
ATOM 766 C CA . GLN A 1 101 ? -12.492 -11.789 -1.599 1 93.88 101 GLN A CA 1
ATOM 767 C C . GLN A 1 101 ? -11.227 -12.641 -1.493 1 93.88 101 GLN A C 1
ATOM 769 O O . GLN A 1 101 ? -10.117 -12.109 -1.385 1 93.88 101 GLN A O 1
ATOM 774 N N . THR A 1 102 ? -11.344 -13.93 -1.503 1 89.75 102 THR A N 1
ATOM 775 C CA . THR A 1 102 ? -10.227 -14.852 -1.331 1 89.75 102 THR A CA 1
ATOM 776 C C . THR A 1 102 ? -9.969 -15.633 -2.617 1 89.75 102 THR A C 1
ATOM 778 O O . THR A 1 102 ? -10.906 -16.094 -3.273 1 89.75 102 THR A O 1
ATOM 781 N N . PHE A 1 103 ? -8.75 -15.766 -2.898 1 93.56 103 PHE A N 1
ATOM 782 C CA . PHE A 1 103 ? -8.328 -16.469 -4.105 1 93.56 103 PHE A CA 1
ATOM 783 C C . PHE A 1 103 ? -7.305 -17.547 -3.779 1 93.56 103 PHE A C 1
ATOM 785 O O . PHE A 1 103 ? -6.383 -17.312 -2.99 1 93.56 103 PHE A O 1
ATOM 792 N N . ARG A 1 104 ? -7.477 -18.641 -4.402 1 90.75 104 ARG A N 1
ATOM 793 C CA . ARG A 1 104 ? -6.52 -19.719 -4.211 1 90.75 104 ARG A CA 1
ATOM 794 C C . ARG A 1 104 ? -5.285 -19.531 -5.078 1 90.75 104 ARG A C 1
ATOM 796 O O . ARG A 1 104 ? -5.395 -19.125 -6.242 1 90.75 104 ARG A O 1
ATOM 803 N N . LEU A 1 105 ? -4.125 -19.719 -4.418 1 86.56 105 LEU A N 1
ATOM 804 C CA . LEU A 1 105 ? -2.865 -19.625 -5.148 1 86.56 105 LEU A CA 1
ATOM 805 C C . LEU A 1 105 ? -2.33 -21.016 -5.48 1 86.56 105 LEU A C 1
ATOM 807 O O . LEU A 1 105 ? -1.195 -21.141 -5.941 1 86.56 105 LEU A O 1
ATOM 811 N N . THR A 1 106 ? -3.074 -22.031 -5.359 1 73.12 106 THR A N 1
ATOM 812 C CA . THR A 1 106 ? -2.604 -23.375 -5.625 1 73.12 106 THR A CA 1
ATOM 813 C C . THR A 1 106 ? -2.471 -23.625 -7.129 1 73.12 106 THR A C 1
ATOM 815 O O . THR A 1 106 ? -3.283 -23.125 -7.914 1 73.12 106 THR A O 1
ATOM 818 N N . PRO A 1 107 ? -1.264 -24.125 -7.43 1 55.94 107 PRO A N 1
ATOM 819 C CA . PRO A 1 107 ? -1.009 -24.406 -8.844 1 55.94 107 PRO A CA 1
ATOM 820 C C . PRO A 1 107 ? -2.127 -25.219 -9.5 1 55.94 107 PRO A C 1
ATOM 822 O O . PRO A 1 107 ? -2.604 -26.188 -8.922 1 55.94 107 PRO A O 1
ATOM 825 N N . GLY A 1 108 ? -3.021 -24.484 -10.094 1 53.41 108 GLY A N 1
ATOM 826 C CA . GLY A 1 108 ? -3.639 -25.406 -11.039 1 53.41 108 GLY A CA 1
ATOM 827 C C . GLY A 1 108 ? -2.631 -26.203 -11.844 1 53.41 108 GLY A C 1
ATOM 828 O O . GLY A 1 108 ? -1.422 -26.062 -11.648 1 53.41 108 GLY A O 1
ATOM 829 N N . THR A 1 109 ? -3.078 -27.25 -12.672 1 52 109 THR A N 1
ATOM 830 C CA . THR A 1 109 ? -2.266 -28.172 -13.445 1 52 109 THR A CA 1
ATOM 831 C C . THR A 1 109 ? -1.128 -27.438 -14.148 1 52 109 THR A C 1
ATOM 833 O O . THR A 1 109 ? -0.04 -28 -14.32 1 52 109 THR A O 1
ATOM 836 N N . ASN A 1 110 ? -1.354 -26.172 -14.516 1 52.5 110 ASN A N 1
ATOM 837 C CA . ASN A 1 110 ? -0.376 -25.469 -15.328 1 52.5 110 ASN A CA 1
ATOM 838 C C . ASN A 1 110 ? 0.34 -24.375 -14.523 1 52.5 110 ASN A C 1
ATOM 840 O O . ASN A 1 110 ? 1.008 -23.516 -15.102 1 52.5 110 ASN A O 1
ATOM 844 N N . GLN A 1 111 ? 0.27 -24.453 -13.148 1 63.22 111 GLN A N 1
ATOM 845 C CA . GLN A 1 111 ? 0.91 -23.406 -12.359 1 63.22 111 GLN A CA 1
ATOM 846 C C . GLN A 1 111 ? 2.117 -23.953 -11.602 1 63.22 111 GLN A C 1
ATOM 848 O O . GLN A 1 111 ? 2.297 -25.156 -11.492 1 63.22 111 GLN A O 1
ATOM 853 N N . ILE A 1 112 ? 3.039 -23.094 -11.258 1 72.56 112 ILE A N 1
ATOM 854 C CA . ILE A 1 112 ? 4.332 -23.438 -10.68 1 72.56 112 ILE A CA 1
ATOM 855 C C . ILE A 1 112 ? 4.125 -24.156 -9.344 1 72.56 112 ILE A C 1
ATOM 857 O O . ILE A 1 112 ? 3.133 -23.922 -8.656 1 72.56 112 ILE A O 1
ATOM 861 N N . ASP A 1 113 ? 4.922 -25.172 -9.227 1 77.31 113 ASP A N 1
ATOM 862 C CA . ASP A 1 113 ? 4.953 -25.922 -7.969 1 77.31 113 ASP A CA 1
ATOM 863 C C . ASP A 1 113 ? 5.488 -25.062 -6.828 1 77.31 113 ASP A C 1
ATOM 865 O O . ASP A 1 113 ? 6.672 -24.719 -6.801 1 77.31 113 ASP A O 1
ATOM 869 N N . LEU A 1 114 ? 4.605 -24.672 -5.82 1 82.06 114 LEU A N 1
ATOM 870 C CA . LEU A 1 114 ? 4.988 -23.797 -4.715 1 82.06 114 LEU A CA 1
ATOM 871 C C . LEU A 1 114 ? 5.484 -24.609 -3.523 1 82.06 114 LEU A C 1
ATOM 873 O O . LEU A 1 114 ? 5.703 -24.062 -2.441 1 82.06 114 LEU A O 1
ATOM 877 N N . SER A 1 115 ? 5.645 -25.969 -3.773 1 80.31 115 SER A N 1
ATOM 878 C CA . SER A 1 115 ? 5.941 -26.859 -2.654 1 80.31 115 SER A CA 1
ATOM 879 C C . SER A 1 115 ? 7.27 -26.5 -1.997 1 80.31 115 SER A C 1
ATOM 881 O O . SER A 1 115 ? 7.441 -26.688 -0.792 1 80.31 115 SER A O 1
ATOM 883 N N . GLN A 1 116 ? 8.148 -25.938 -2.721 1 83.19 116 GLN A N 1
ATOM 884 C CA . GLN A 1 116 ? 9.453 -25.594 -2.162 1 83.19 116 GLN A CA 1
ATOM 885 C C . GLN A 1 116 ? 9.453 -24.188 -1.582 1 83.19 116 GLN A C 1
ATOM 887 O O . GLN A 1 116 ? 10.445 -23.766 -0.987 1 83.19 116 GLN A O 1
ATOM 892 N N . GLY A 1 117 ? 8.398 -23.516 -1.831 1 85.19 117 GLY A N 1
ATOM 893 C CA . GLY A 1 117 ? 8.258 -22.203 -1.226 1 85.19 117 GLY A CA 1
ATOM 894 C C . GLY A 1 117 ? 8.68 -21.062 -2.146 1 85.19 117 GLY A C 1
ATOM 895 O O . GLY A 1 117 ? 9.422 -21.281 -3.105 1 85.19 117 GLY A O 1
ATOM 896 N N . VAL A 1 118 ? 8.148 -19.953 -1.829 1 84.81 118 VAL A N 1
ATOM 897 C CA . VAL A 1 118 ? 8.508 -18.75 -2.561 1 84.81 118 VAL A CA 1
ATOM 898 C C . VAL A 1 118 ? 9.211 -17.766 -1.623 1 84.81 118 VAL A C 1
ATOM 900 O O . VAL A 1 118 ? 8.891 -17.703 -0.434 1 84.81 118 VAL A O 1
ATOM 903 N N . LEU A 1 119 ? 10.156 -17.062 -2.234 1 80.62 119 LEU A N 1
ATOM 904 C CA . LEU A 1 119 ? 10.867 -16.062 -1.446 1 80.62 119 LEU A CA 1
ATOM 905 C C . LEU A 1 119 ? 10.336 -14.664 -1.729 1 80.62 119 LEU A C 1
ATOM 907 O O . LEU A 1 119 ? 10.555 -13.742 -0.944 1 80.62 119 LEU A O 1
ATOM 911 N N . ARG A 1 120 ? 9.672 -14.555 -2.904 1 84.19 120 ARG A N 1
ATOM 912 C CA . ARG A 1 120 ? 9.055 -13.281 -3.285 1 84.19 120 ARG A CA 1
ATOM 913 C C . ARG A 1 120 ? 7.73 -13.508 -4.004 1 84.19 120 ARG A C 1
ATOM 915 O O . ARG A 1 120 ? 7.582 -14.477 -4.754 1 84.19 120 ARG A O 1
ATOM 922 N N . LEU A 1 121 ? 6.828 -12.641 -3.729 1 85.12 121 LEU A N 1
ATOM 923 C CA . LEU A 1 121 ? 5.543 -12.617 -4.418 1 85.12 121 LEU A CA 1
ATOM 924 C C . LEU A 1 121 ? 5.258 -11.227 -4.977 1 85.12 121 LEU A C 1
ATOM 926 O O . LEU A 1 121 ? 5.52 -10.219 -4.312 1 85.12 121 LEU A O 1
ATOM 930 N N . ARG A 1 122 ? 4.68 -11.195 -6.172 1 88.12 122 ARG A N 1
ATOM 931 C CA . ARG A 1 122 ? 4.281 -9.945 -6.805 1 88.12 122 ARG A CA 1
ATOM 932 C C . ARG A 1 122 ? 2.855 -10.031 -7.336 1 88.12 122 ARG A C 1
ATOM 934 O O . ARG A 1 122 ? 2.498 -10.992 -8.023 1 88.12 122 ARG A O 1
ATOM 941 N N . ILE A 1 123 ? 2.066 -9.094 -6.914 1 90.56 123 ILE A N 1
ATOM 942 C CA . ILE A 1 123 ? 0.718 -8.953 -7.453 1 90.56 123 ILE A CA 1
ATOM 943 C C . ILE A 1 123 ? 0.666 -7.754 -8.398 1 90.56 123 ILE A C 1
ATOM 945 O O . ILE A 1 123 ? 0.934 -6.621 -7.996 1 90.56 123 ILE A O 1
ATOM 949 N N . VAL A 1 124 ? 0.365 -8.023 -9.648 1 93.88 124 VAL A N 1
ATOM 950 C CA . VAL A 1 124 ? 0.245 -6.969 -10.648 1 93.88 124 VAL A CA 1
ATOM 951 C C . VAL A 1 124 ? -1.229 -6.711 -10.961 1 93.88 124 VAL A C 1
ATOM 953 O O . VAL A 1 124 ? -1.948 -7.613 -11.383 1 93.88 124 VAL A O 1
ATOM 956 N N . PHE A 1 125 ? -1.635 -5.457 -10.648 1 94.75 125 PHE A N 1
ATOM 957 C CA . PHE A 1 125 ? -2.979 -5.039 -11.031 1 94.75 125 PHE A CA 1
ATOM 958 C C . PHE A 1 125 ? -3.004 -4.551 -12.477 1 94.75 125 PHE A C 1
ATOM 960 O O . PHE A 1 125 ? -2.445 -3.498 -12.789 1 94.75 125 PHE A O 1
ATOM 967 N N . GLU A 1 126 ? -3.779 -5.242 -13.312 1 96.62 126 GLU A N 1
ATOM 968 C CA . GLU A 1 126 ? -3.703 -5.008 -14.75 1 96.62 126 GLU A CA 1
ATOM 969 C C . GLU A 1 126 ? -4.906 -4.215 -15.242 1 96.62 126 GLU A C 1
ATOM 971 O O . GLU A 1 126 ? -4.824 -3.514 -16.25 1 96.62 126 GLU A O 1
ATOM 976 N N . GLU A 1 127 ? -6.008 -4.453 -14.609 1 96.94 127 GLU A N 1
ATOM 977 C CA . GLU A 1 127 ? -7.242 -3.752 -14.953 1 96.94 127 GLU A CA 1
ATOM 978 C C . GLU A 1 127 ? -7.945 -3.227 -13.703 1 96.94 127 GLU A C 1
ATOM 980 O O . GLU A 1 127 ? -7.75 -3.754 -12.609 1 96.94 127 GLU A O 1
ATOM 985 N N . SER A 1 128 ? -8.688 -2.15 -13.945 1 95.19 128 SER A N 1
ATOM 986 C CA . SER A 1 128 ? -9.438 -1.503 -12.875 1 95.19 128 SER A CA 1
ATOM 987 C C . SER A 1 128 ? -10.898 -1.305 -13.266 1 95.19 128 SER A C 1
ATOM 989 O O . SER A 1 128 ? -11.219 -1.124 -14.445 1 95.19 128 SER A O 1
ATOM 991 N N . SER A 1 129 ? -11.742 -1.417 -12.32 1 96.75 129 SER A N 1
ATOM 992 C CA . SER A 1 129 ? -13.148 -1.134 -12.586 1 96.75 129 SER A CA 1
ATOM 993 C C . SER A 1 129 ? -13.383 0.361 -12.773 1 96.75 129 SER A C 1
ATOM 995 O O . SER A 1 129 ? -14.453 0.774 -13.219 1 96.75 129 SER A O 1
ATOM 997 N N . ASP A 1 130 ? -12.375 1.154 -12.406 1 94.31 130 ASP A N 1
ATOM 998 C CA . ASP A 1 130 ? -12.422 2.596 -12.641 1 94.31 130 ASP A CA 1
ATOM 999 C C . ASP A 1 130 ? -11.867 2.947 -14.016 1 94.31 130 ASP A C 1
ATOM 1001 O O . ASP A 1 130 ? -10.82 2.447 -14.422 1 94.31 130 ASP A O 1
ATOM 1005 N N . PHE A 1 131 ? -12.57 3.828 -14.805 1 91.81 131 PHE A N 1
ATOM 1006 C CA . PHE A 1 131 ? -12.203 4.207 -16.156 1 91.81 131 PHE A CA 1
ATOM 1007 C C . PHE A 1 131 ? -10.828 4.863 -16.188 1 91.81 131 PHE A C 1
ATOM 1009 O O . PHE A 1 131 ? -10.109 4.758 -17.188 1 91.81 131 PHE A O 1
ATOM 1016 N N . PHE A 1 132 ? -10.445 5.496 -15.133 1 88.31 132 PHE A N 1
ATOM 1017 C CA . PHE A 1 132 ? -9.195 6.246 -15.094 1 88.31 132 PHE A CA 1
ATOM 1018 C C . PHE A 1 132 ? -8.062 5.379 -14.57 1 88.31 132 PHE A C 1
ATOM 1020 O O . PHE A 1 132 ? -6.922 5.836 -14.453 1 88.31 132 PHE A O 1
ATOM 1027 N N . GLY A 1 133 ? -8.352 4.113 -14.133 1 92.5 133 GLY A N 1
ATOM 1028 C CA . GLY A 1 133 ? -7.332 3.168 -13.703 1 92.5 133 GLY A CA 1
ATOM 1029 C C . GLY A 1 133 ? -7.051 3.23 -12.219 1 92.5 133 GLY A C 1
ATOM 1030 O O . GLY A 1 133 ? -6.062 2.666 -11.742 1 92.5 133 GLY A O 1
ATOM 1031 N N . ARG A 1 134 ? -7.91 3.932 -11.445 1 92.38 134 ARG A N 1
ATOM 1032 C CA . ARG A 1 134 ? -7.699 4.031 -10 1 92.38 134 ARG A CA 1
ATOM 1033 C C . ARG A 1 134 ? -8.055 2.723 -9.305 1 92.38 134 ARG A C 1
ATOM 1035 O O . ARG A 1 134 ? -8.977 2.02 -9.727 1 92.38 134 ARG A O 1
ATOM 1042 N N . ILE A 1 135 ? -7.27 2.383 -8.25 1 92.12 135 ILE A N 1
ATOM 1043 C CA . ILE A 1 135 ? -7.527 1.231 -7.391 1 92.12 135 ILE A CA 1
ATOM 1044 C C . ILE A 1 135 ? -7.426 1.646 -5.926 1 92.12 135 ILE A C 1
ATOM 1046 O O . ILE A 1 135 ? -6.52 2.385 -5.543 1 92.12 135 ILE A O 1
ATOM 1050 N N . THR A 1 136 ? -8.414 1.289 -5.176 1 87.38 136 THR A N 1
ATOM 1051 C CA . THR A 1 136 ? -8.375 1.516 -3.736 1 87.38 136 THR A CA 1
ATOM 1052 C C . THR A 1 136 ? -8.398 0.191 -2.98 1 87.38 136 THR A C 1
ATOM 1054 O O . THR A 1 136 ? -9.383 -0.548 -3.045 1 87.38 136 THR A O 1
ATOM 1057 N N . LEU A 1 137 ? -7.324 -0.053 -2.326 1 87.25 137 LEU A N 1
ATOM 1058 C CA . LEU A 1 137 ? -7.156 -1.287 -1.567 1 87.25 137 LEU A CA 1
ATOM 1059 C C . LEU A 1 137 ? -7.25 -1.021 -0.069 1 87.25 137 LEU A C 1
ATOM 1061 O O . LEU A 1 137 ? -6.566 -0.137 0.454 1 87.25 137 LEU A O 1
ATOM 1065 N N . TYR A 1 138 ? -8.086 -1.79 0.589 1 78 138 TYR A N 1
ATOM 1066 C CA . TYR A 1 138 ? -8.234 -1.66 2.033 1 78 138 TYR A CA 1
ATOM 1067 C C . TYR A 1 138 ? -7.375 -2.68 2.768 1 78 138 TYR A C 1
ATOM 1069 O O . TYR A 1 138 ? -6.848 -2.396 3.848 1 78 138 TYR A O 1
ATOM 1077 N N . ASN A 1 139 ? -7.367 -3.883 2.076 1 78.69 139 ASN A N 1
ATOM 1078 C CA . ASN A 1 139 ? -6.684 -4.969 2.77 1 78.69 139 ASN A CA 1
ATOM 1079 C C . ASN A 1 139 ? -6.113 -5.988 1.787 1 78.69 139 ASN A C 1
ATOM 1081 O O . ASN A 1 139 ? -6.723 -6.273 0.755 1 78.69 139 ASN A O 1
ATOM 1085 N N . LEU A 1 140 ? -4.93 -6.504 2.174 1 81.94 140 LEU A N 1
ATOM 1086 C CA . LEU A 1 140 ? -4.262 -7.617 1.507 1 81.94 140 LEU A CA 1
ATOM 1087 C C . LEU A 1 140 ? -3.734 -8.617 2.525 1 81.94 140 LEU A C 1
ATOM 1089 O O . LEU A 1 140 ? -2.998 -8.25 3.443 1 81.94 140 LEU A O 1
ATOM 1093 N N . GLU A 1 141 ? -4.176 -9.914 2.314 1 75.56 141 GLU A N 1
ATOM 1094 C CA . GLU A 1 141 ? -3.744 -10.984 3.207 1 75.56 141 GLU A CA 1
ATOM 1095 C C . GLU A 1 141 ? -3.25 -12.195 2.42 1 75.56 141 GLU A C 1
ATOM 1097 O O . GLU A 1 141 ? -3.846 -12.57 1.407 1 75.56 141 GLU A O 1
ATOM 1102 N N . LEU A 1 142 ? -2.15 -12.617 3.002 1 75.88 142 LEU A N 1
ATOM 1103 C CA . LEU A 1 142 ? -1.619 -13.859 2.449 1 75.88 142 LEU A CA 1
ATOM 1104 C C . LEU A 1 142 ? -1.63 -14.969 3.494 1 75.88 142 LEU A C 1
ATOM 1106 O O . LEU A 1 142 ? -1.279 -14.742 4.652 1 75.88 142 LEU A O 1
ATOM 1110 N N . SER A 1 143 ? -2.062 -16.156 3.121 1 73.88 143 SER A N 1
ATOM 1111 C CA . SER A 1 143 ? -2.078 -17.281 4.047 1 73.88 143 SER A CA 1
ATOM 1112 C C . SER A 1 143 ? -1.662 -18.578 3.35 1 73.88 143 SER A C 1
ATOM 1114 O O . SER A 1 143 ? -1.852 -18.719 2.141 1 73.88 143 SER A O 1
ATOM 1116 N N . MET B 1 1 ? -15.844 -3.35 22.359 1 14.69 1 MET B N 1
ATOM 1117 C CA . MET B 1 1 ? -16.562 -3.35 21.078 1 14.69 1 MET B CA 1
ATOM 1118 C C . MET B 1 1 ? -15.586 -3.27 19.922 1 14.69 1 MET B C 1
ATOM 1120 O O . MET B 1 1 ? -14.875 -2.271 19.75 1 14.69 1 MET B O 1
ATOM 1124 N N . GLN B 1 2 ? -14.867 -4.367 19.125 1 14.34 2 GLN B N 1
ATOM 1125 C CA . GLN B 1 2 ? -13.516 -4.902 18.969 1 14.34 2 GLN B CA 1
ATOM 1126 C C . GLN B 1 2 ? -13.078 -4.863 17.5 1 14.34 2 GLN B C 1
ATOM 1128 O O . GLN B 1 2 ? -13.719 -5.461 16.641 1 14.34 2 GLN B O 1
ATOM 1133 N N . CYS B 1 3 ? -12.836 -3.912 16.938 1 17.61 3 CYS B N 1
ATOM 1134 C CA . CYS B 1 3 ? -12.852 -3.494 15.539 1 17.61 3 CYS B CA 1
ATOM 1135 C C . CYS B 1 3 ? -11.734 -4.172 14.758 1 17.61 3 CYS B C 1
ATOM 1137 O O . CYS B 1 3 ? -10.633 -4.355 15.281 1 17.61 3 CYS B O 1
ATOM 1139 N N . PRO B 1 4 ? -11.664 -4.812 13.578 1 20.11 4 PRO B N 1
ATOM 1140 C CA . PRO B 1 4 ? -10.906 -5.949 13.031 1 20.11 4 PRO B CA 1
ATOM 1141 C C . PRO B 1 4 ? -9.594 -5.523 12.391 1 20.11 4 PRO B C 1
ATOM 1143 O O . PRO B 1 4 ? -9.469 -4.398 11.906 1 20.11 4 PRO B O 1
ATOM 1146 N N . GLU B 1 5 ? -8.367 -5.934 12.609 1 21.11 5 GLU B N 1
ATOM 1147 C CA . GLU B 1 5 ? -6.977 -5.539 12.773 1 21.11 5 GLU B CA 1
ATOM 1148 C C . GLU B 1 5 ? -6.273 -5.418 11.43 1 21.11 5 GLU B C 1
ATOM 1150 O O . GLU B 1 5 ? -6.309 -6.348 10.617 1 21.11 5 GLU B O 1
ATOM 1155 N N . LEU B 1 6 ? -6.262 -4.578 10.539 1 23.08 6 LEU B N 1
ATOM 1156 C CA . LEU B 1 6 ? -5.824 -4.359 9.164 1 23.08 6 LEU B CA 1
ATOM 1157 C C . LEU B 1 6 ? -4.324 -4.602 9.031 1 23.08 6 LEU B C 1
ATOM 1159 O O . LEU B 1 6 ? -3.586 -4.52 10.016 1 23.08 6 LEU B O 1
ATOM 1163 N N . PRO B 1 7 ? -3.148 -4.871 8.125 1 28.08 7 PRO B N 1
ATOM 1164 C CA . PRO B 1 7 ? -1.93 -5.18 8.875 1 28.08 7 PRO B CA 1
ATOM 1165 C C . PRO B 1 7 ? -1.713 -4.246 10.062 1 28.08 7 PRO B C 1
ATOM 1167 O O . PRO B 1 7 ? -2.311 -3.166 10.117 1 28.08 7 PRO B O 1
ATOM 1170 N N . TYR B 1 8 ? -1.082 -4.461 11.242 1 25.97 8 TYR B N 1
ATOM 1171 C CA . TYR B 1 8 ? -1.161 -3.611 12.422 1 25.97 8 TYR B CA 1
ATOM 1172 C C . TYR B 1 8 ? -0.667 -2.203 12.117 1 25.97 8 TYR B C 1
ATOM 1174 O O . TYR B 1 8 ? 0.438 -2.025 11.602 1 25.97 8 TYR B O 1
ATOM 1182 N N . VAL B 1 9 ? -1.185 -1.457 11.188 1 28.36 9 VAL B N 1
ATOM 1183 C CA . VAL B 1 9 ? -0.843 -0.13 11.688 1 28.36 9 VAL B CA 1
ATOM 1184 C C . VAL B 1 9 ? -1.388 0.045 13.102 1 28.36 9 VAL B C 1
ATOM 1186 O O . VAL B 1 9 ? -2.604 0.066 13.305 1 28.36 9 VAL B O 1
ATOM 1189 N N . SER B 1 10 ? -1.008 -0.662 13.93 1 26.22 10 SER B N 1
ATOM 1190 C CA . SER B 1 10 ? -1.538 -0.508 15.281 1 26.22 10 SER B CA 1
ATOM 1191 C C . SER B 1 10 ? -1.628 0.962 15.672 1 26.22 10 SER B C 1
ATOM 1193 O O . SER B 1 10 ? -0.607 1.644 15.789 1 26.22 10 SER B O 1
ATOM 1195 N N . SER B 1 11 ? -2.379 1.731 14.867 1 27.03 11 SER B N 1
ATOM 1196 C CA . SER B 1 11 ? -2.51 3.004 15.57 1 27.03 11 SER B CA 1
ATOM 1197 C C . SER B 1 11 ? -3.012 2.803 17 1 27.03 11 SER B C 1
ATOM 1199 O O . SER B 1 11 ? -3.512 3.738 17.625 1 27.03 11 SER B O 1
ATOM 1201 N N . THR B 1 12 ? -3.162 1.64 17.5 1 27.06 12 THR B N 1
ATOM 1202 C CA . THR B 1 12 ? -3.508 1.973 18.875 1 27.06 12 THR B CA 1
ATOM 1203 C C . THR B 1 12 ? -2.551 3.02 19.438 1 27.06 12 THR B C 1
ATOM 1205 O O . THR B 1 12 ? -1.342 2.789 19.5 1 27.06 12 THR B O 1
ATOM 1208 N N . LEU B 1 13 ? -2.889 4.332 19.172 1 28.72 13 LEU B N 1
ATOM 1209 C CA . LEU B 1 13 ? -2.363 5.41 20.016 1 28.72 13 LEU B CA 1
ATOM 1210 C C . LEU B 1 13 ? -2.396 5.023 21.484 1 28.72 13 LEU B C 1
ATOM 1212 O O . LEU B 1 13 ? -3.367 5.316 22.188 1 28.72 13 LEU B O 1
ATOM 1216 N N . ASP B 1 14 ? -2.363 3.814 21.984 1 29.83 14 ASP B N 1
ATOM 1217 C CA . ASP B 1 14 ? -2.262 4.031 23.438 1 29.83 14 ASP B CA 1
ATOM 1218 C C . ASP B 1 14 ? -1.055 4.902 23.781 1 29.83 14 ASP B C 1
ATOM 1220 O O . ASP B 1 14 ? -0.114 5.004 22.984 1 29.83 14 ASP B O 1
ATOM 1224 N N . LYS B 1 15 ? -0.893 5.578 24.75 1 32.5 15 LYS B N 1
ATOM 1225 C CA . LYS B 1 15 ? 0.212 6.332 25.328 1 32.5 15 LYS B CA 1
ATOM 1226 C C . LYS B 1 15 ? 1.558 5.805 24.844 1 32.5 15 LYS B C 1
ATOM 1228 O O . LYS B 1 15 ? 2.547 6.539 24.812 1 32.5 15 LYS B O 1
ATOM 1233 N N . SER B 1 16 ? 1.84 4.453 24.766 1 30.94 16 SER B N 1
ATOM 1234 C CA . SER B 1 16 ? 3.084 3.865 24.281 1 30.94 16 SER B CA 1
ATOM 1235 C C . SER B 1 16 ? 3.076 3.732 22.766 1 30.94 16 SER B C 1
ATOM 1237 O O . SER B 1 16 ? 2.527 2.771 22.219 1 30.94 16 SER B O 1
ATOM 1239 N N . VAL B 1 17 ? 2.699 4.488 21.922 1 35.34 17 VAL B N 1
ATOM 1240 C CA . VAL B 1 17 ? 2.473 4.578 20.484 1 35.34 17 VAL B CA 1
ATOM 1241 C C . VAL B 1 17 ? 3.588 3.844 19.734 1 35.34 17 VAL B C 1
ATOM 1243 O O . VAL B 1 17 ? 4.742 4.281 19.75 1 35.34 17 VAL B O 1
ATOM 1246 N N . GLY B 1 18 ? 3.832 2.668 19.766 1 28.61 18 GLY B N 1
ATOM 1247 C CA . GLY B 1 18 ? 4.867 1.915 19.078 1 28.61 18 GLY B CA 1
ATOM 1248 C C . GLY B 1 18 ? 4.887 2.158 17.578 1 28.61 18 GLY B C 1
ATOM 1249 O O . GLY B 1 18 ? 3.951 2.744 17.031 1 28.61 18 GLY B O 1
ATOM 1250 N N . LYS B 1 19 ? 6.016 1.993 16.797 1 32.97 19 LYS B N 1
ATOM 1251 C CA . LYS B 1 19 ? 6.477 2.006 15.406 1 32.97 19 LYS B CA 1
ATOM 1252 C C . LYS B 1 19 ? 5.465 1.333 14.484 1 32.97 19 LYS B C 1
ATOM 1254 O O . LYS B 1 19 ? 5.254 0.121 14.562 1 32.97 19 LYS B O 1
ATOM 1259 N N . LYS B 1 20 ? 4.355 2.049 14.312 1 36.78 20 LYS B N 1
ATOM 1260 C CA . LYS B 1 20 ? 3.451 1.412 13.352 1 36.78 20 LYS B CA 1
ATOM 1261 C C . LYS B 1 20 ? 4.035 1.437 11.945 1 36.78 20 LYS B C 1
ATOM 1263 O O . LYS B 1 20 ? 4.422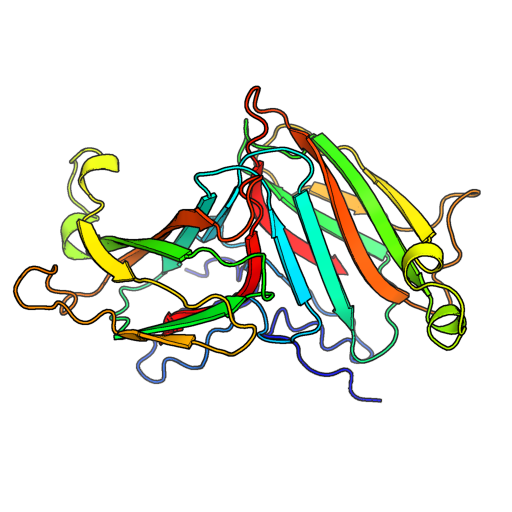 2.496 11.445 1 36.78 20 LYS B O 1
ATOM 1268 N N . ASN B 1 21 ? 4.691 0.473 11.453 1 40.78 21 ASN B N 1
ATOM 1269 C CA . ASN B 1 21 ? 5.176 0.344 10.086 1 40.78 21 ASN B CA 1
ATOM 1270 C C . ASN B 1 21 ? 4.055 -0.047 9.125 1 40.78 21 ASN B C 1
ATOM 1272 O O . ASN B 1 21 ? 3.305 -0.987 9.391 1 40.78 21 ASN B O 1
ATOM 1276 N N . LEU B 1 22 ? 3.334 0.88 8.539 1 44.56 22 LEU B N 1
ATOM 1277 C CA . LEU B 1 22 ? 2.34 0.537 7.527 1 44.56 22 LEU B CA 1
ATOM 1278 C C . LEU B 1 22 ? 2.936 -0.389 6.473 1 44.56 22 LEU B C 1
ATOM 1280 O O . LEU B 1 22 ? 2.311 -1.38 6.086 1 44.56 22 LEU B O 1
ATOM 1284 N N . ILE B 1 23 ? 3.973 0.089 5.855 1 47.81 23 ILE B N 1
ATOM 1285 C CA . ILE B 1 23 ? 4.84 -0.647 4.941 1 47.81 23 ILE B CA 1
ATOM 1286 C C . ILE B 1 23 ? 6.102 -1.099 5.676 1 47.81 23 ILE B C 1
ATOM 1288 O O . ILE B 1 23 ? 6.633 -0.368 6.516 1 47.81 23 ILE B O 1
ATOM 1292 N N . ASP B 1 24 ? 6.109 -2.402 6.094 1 45.94 24 ASP B N 1
ATOM 1293 C CA . ASP B 1 24 ? 6.941 -3.088 7.074 1 45.94 24 ASP B CA 1
ATOM 1294 C C . ASP B 1 24 ? 8.367 -2.543 7.059 1 45.94 24 ASP B C 1
ATOM 1296 O O . ASP B 1 24 ? 9.219 -2.986 7.836 1 45.94 24 ASP B O 1
ATOM 1300 N N . GLY B 1 25 ? 8.5 -1.581 6.41 1 42.66 25 GLY B N 1
ATOM 1301 C CA . GLY B 1 25 ? 9.836 -1.022 6.461 1 42.66 25 GLY B CA 1
ATOM 1302 C C . GLY B 1 25 ? 10.898 -1.961 5.91 1 42.66 25 GLY B C 1
ATOM 1303 O O . GLY B 1 25 ? 12.094 -1.654 5.957 1 42.66 25 GLY B O 1
ATOM 1304 N N . SER B 1 26 ? 10.383 -3.264 5.664 1 47.38 26 SER B N 1
ATOM 1305 C CA . SER B 1 26 ? 11.406 -4.105 5.051 1 47.38 26 SER B CA 1
ATOM 1306 C C . SER B 1 26 ? 11.711 -3.664 3.623 1 47.38 26 SER B C 1
ATOM 1308 O O . SER B 1 26 ? 10.789 -3.488 2.818 1 47.38 26 SER B O 1
ATOM 1310 N N . PRO B 1 27 ? 12.836 -3.385 3.473 1 52.97 27 PRO B N 1
ATOM 1311 C CA . PRO B 1 27 ? 13.219 -3.049 2.1 1 52.97 27 PRO B CA 1
ATOM 1312 C C . PRO B 1 27 ? 12.82 -4.125 1.095 1 52.97 27 PRO B C 1
ATOM 1314 O O . PRO B 1 27 ? 12.781 -3.863 -0.111 1 52.97 27 PRO B O 1
ATOM 1317 N N . GLU B 1 28 ? 12.328 -5.277 1.748 1 57.72 28 GLU B N 1
ATOM 1318 C CA . GLU B 1 28 ? 11.984 -6.375 0.849 1 57.72 28 GLU B CA 1
ATOM 1319 C C . GLU B 1 28 ? 10.531 -6.27 0.383 1 57.72 28 GLU B C 1
ATOM 1321 O O . GLU B 1 28 ? 10.148 -6.895 -0.606 1 57.72 28 GLU B O 1
ATOM 1326 N N . THR B 1 29 ? 9.633 -5.43 1.011 1 65.44 29 THR B N 1
ATOM 1327 C CA . THR B 1 29 ? 8.25 -5.223 0.594 1 65.44 29 THR B CA 1
ATOM 1328 C C . THR B 1 29 ? 8.062 -3.812 0.045 1 65.44 29 THR B C 1
ATOM 1330 O O . THR B 1 29 ? 8.609 -2.85 0.586 1 65.44 29 THR B O 1
ATOM 1333 N N . CYS B 1 30 ? 7.453 -3.758 -1.146 1 77.44 30 CYS B N 1
ATOM 1334 C CA . CYS B 1 30 ? 7.203 -2.434 -1.705 1 77.44 30 CYS B CA 1
ATOM 1335 C C . CYS B 1 30 ? 5.891 -2.408 -2.48 1 77.44 30 CYS B C 1
ATOM 1337 O O . CYS B 1 30 ? 5.402 -3.451 -2.92 1 77.44 30 CYS B O 1
ATOM 1339 N N . TRP B 1 31 ? 5.234 -1.243 -2.508 1 77.5 31 TRP B N 1
ATOM 1340 C CA . TRP B 1 31 ? 4.121 -0.937 -3.398 1 77.5 31 TRP B CA 1
ATOM 1341 C C . TRP B 1 31 ? 4.539 0.067 -4.469 1 77.5 31 TRP B C 1
ATOM 1343 O O . TRP B 1 31 ? 5.109 1.114 -4.156 1 77.5 31 TRP B O 1
ATOM 1353 N N . THR B 1 32 ? 4.375 -0.411 -5.711 1 80.5 32 THR B N 1
ATOM 1354 C CA . THR B 1 32 ? 4.637 0.475 -6.84 1 80.5 32 THR B CA 1
ATOM 1355 C C . THR B 1 32 ? 3.336 0.843 -7.551 1 80.5 32 THR B C 1
ATOM 1357 O O . THR B 1 32 ? 2.557 -0.036 -7.926 1 80.5 32 THR B O 1
ATOM 1360 N N . SER B 1 33 ? 3.055 2.098 -7.574 1 81.94 33 SER B N 1
ATOM 1361 C CA . SER B 1 33 ? 1.872 2.611 -8.258 1 81.94 33 SER B CA 1
ATOM 1362 C C . SER B 1 33 ? 2.254 3.578 -9.375 1 81.94 33 SER B C 1
ATOM 1364 O O . SER B 1 33 ? 3.391 4.055 -9.422 1 81.94 33 SER B O 1
ATOM 1366 N N . ALA B 1 34 ? 1.281 3.701 -10.336 1 82.69 34 ALA B N 1
ATOM 1367 C CA . ALA B 1 34 ? 1.514 4.648 -11.43 1 82.69 34 ALA B CA 1
ATOM 1368 C C . ALA B 1 34 ? 0.37 5.652 -11.531 1 82.69 34 ALA B C 1
ATOM 1370 O O . ALA B 1 34 ? -0.725 5.414 -11.016 1 82.69 34 ALA B O 1
ATOM 1371 N N . GLY B 1 35 ? 0.724 6.746 -12.109 1 84 35 GLY B N 1
ATOM 1372 C CA . GLY B 1 35 ? -0.23 7.832 -12.266 1 84 35 GLY B CA 1
ATOM 1373 C C . GLY B 1 35 ? -0.323 8.727 -11.047 1 84 35 GLY B C 1
ATOM 1374 O O . GLY B 1 35 ? -0.008 8.305 -9.938 1 84 35 GLY B O 1
ATOM 1375 N N . LEU B 1 36 ? -0.535 10.031 -11.25 1 84.56 36 LEU B N 1
ATOM 1376 C CA . LEU B 1 36 ? -0.73 11.023 -10.203 1 84.56 36 LEU B CA 1
ATOM 1377 C C . LEU B 1 36 ? -2.1 11.688 -10.328 1 84.56 36 LEU B C 1
ATOM 1379 O O . LEU B 1 36 ? -2.619 11.844 -11.43 1 84.56 36 LEU B O 1
ATOM 1383 N N . PRO B 1 37 ? -2.814 11.992 -9.086 1 87.31 37 PRO B N 1
ATOM 1384 C CA . PRO B 1 37 ? -2.322 11.844 -7.719 1 87.31 37 PRO B CA 1
ATOM 1385 C C . PRO B 1 37 ? -2.619 10.469 -7.125 1 87.31 37 PRO B C 1
ATOM 1387 O O . PRO B 1 37 ? -3.486 9.75 -7.629 1 87.31 37 PRO B O 1
ATOM 1390 N N . GLN B 1 38 ? -1.857 10.031 -6.109 1 88.62 38 GLN B N 1
ATOM 1391 C CA . GLN B 1 38 ? -2.082 8.852 -5.281 1 88.62 38 GLN B CA 1
ATOM 1392 C C . GLN B 1 38 ? -2.217 9.234 -3.809 1 88.62 38 GLN B C 1
ATOM 1394 O O . GLN B 1 38 ? -1.751 10.297 -3.391 1 88.62 38 GLN B O 1
ATOM 1399 N N . SER B 1 39 ? -2.986 8.414 -3.1 1 89.12 39 SER B N 1
ATOM 1400 C CA . SER B 1 39 ? -3.125 8.797 -1.698 1 89.12 39 SER B CA 1
ATOM 1401 C C . SER B 1 39 ? -3.17 7.57 -0.791 1 89.12 39 SER B C 1
ATOM 1403 O O . SER B 1 39 ? -3.543 6.48 -1.229 1 89.12 39 SER B O 1
ATOM 1405 N N . ILE B 1 40 ? -2.77 7.77 0.358 1 85.25 40 ILE B N 1
ATOM 1406 C CA . ILE B 1 40 ? -2.916 6.824 1.46 1 85.25 40 ILE B CA 1
ATOM 1407 C C . ILE B 1 40 ? -3.771 7.445 2.562 1 85.25 40 ILE B C 1
ATOM 1409 O O . ILE B 1 40 ? -3.506 8.562 3.006 1 85.25 40 ILE B O 1
ATOM 1413 N N . GLU B 1 41 ? -4.809 6.746 2.928 1 82.88 41 GLU B N 1
ATOM 1414 C CA . GLU B 1 41 ? -5.645 7.191 4.039 1 82.88 41 GLU B CA 1
ATOM 1415 C C . GLU B 1 41 ? -5.531 6.246 5.23 1 82.88 41 GLU B C 1
ATOM 1417 O O . GLU B 1 41 ? -5.562 5.023 5.062 1 82.88 41 GLU B O 1
ATOM 1422 N N . LEU B 1 42 ? -5.43 6.863 6.398 1 79.94 42 LEU B N 1
ATOM 1423 C CA . LEU B 1 42 ? -5.316 6.121 7.648 1 79.94 42 LEU B CA 1
ATOM 1424 C C . LEU B 1 42 ? -6.438 6.5 8.609 1 79.94 42 LEU B C 1
ATOM 1426 O O . LEU B 1 42 ? -6.699 7.688 8.828 1 79.94 42 LEU B O 1
ATOM 1430 N N . GLY B 1 43 ? -7.035 5.512 9.078 1 74.88 43 GLY B N 1
ATOM 1431 C CA . GLY B 1 43 ? -8.023 5.695 10.133 1 74.88 43 GLY B CA 1
ATOM 1432 C C . GLY B 1 43 ? -7.566 5.172 11.477 1 74.88 43 GLY B C 1
ATOM 1433 O O . GLY B 1 43 ? -6.793 4.215 11.547 1 74.88 43 GLY B O 1
ATOM 1434 N N . PHE B 1 44 ? -8.109 5.883 12.547 1 72.56 44 PHE B N 1
ATOM 1435 C CA . PHE B 1 44 ? -7.73 5.5 13.898 1 72.56 44 PHE B CA 1
ATOM 1436 C C . PHE B 1 44 ? -8.969 5.277 14.766 1 72.56 44 PHE B C 1
ATOM 1438 O O . PHE B 1 44 ? -9.953 6.008 14.641 1 72.56 44 PHE B O 1
ATOM 1445 N N . SER B 1 45 ? -8.977 4.215 15.477 1 70.62 45 SER B N 1
ATOM 1446 C CA . SER B 1 45 ? -10.102 3.932 16.359 1 70.62 45 SER B CA 1
ATOM 1447 C C . SER B 1 45 ? -10.234 5 17.438 1 70.62 45 SER B C 1
ATOM 1449 O O . SER B 1 45 ? -11.344 5.309 17.875 1 70.62 45 SER B O 1
ATOM 1451 N N . ASP B 1 46 ? -9.125 5.594 17.938 1 72.44 46 ASP B N 1
ATOM 1452 C CA . ASP B 1 46 ? -9.039 6.691 18.891 1 72.44 46 ASP B CA 1
ATOM 1453 C C . ASP B 1 46 ? -8.203 7.84 18.344 1 72.44 46 ASP B C 1
ATOM 1455 O O . ASP B 1 46 ? -7.297 7.621 17.531 1 72.44 46 ASP B O 1
ATOM 1459 N N . PRO B 1 47 ? -8.562 8.992 18.844 1 77.69 47 PRO B N 1
ATOM 1460 C CA . PRO B 1 47 ? -7.75 10.109 18.375 1 77.69 47 PRO B CA 1
ATOM 1461 C C . PRO B 1 47 ? -6.266 9.93 18.672 1 77.69 47 PRO B C 1
ATOM 1463 O O . PRO B 1 47 ? -5.902 9.438 19.734 1 77.69 47 PRO B O 1
ATOM 1466 N N . VAL B 1 48 ? -5.48 10.305 17.609 1 78.19 48 VAL B N 1
ATOM 1467 C CA . VAL B 1 48 ? -4.035 10.242 17.797 1 78.19 48 VAL B CA 1
ATOM 1468 C C . VAL B 1 48 ? -3.41 11.602 17.5 1 78.19 48 VAL B C 1
ATOM 1470 O O . VAL B 1 48 ? -4 12.422 16.797 1 78.19 48 VAL B O 1
ATOM 1473 N N . THR B 1 49 ? -2.227 11.891 18.109 1 80 49 THR B N 1
ATOM 1474 C CA . THR B 1 49 ? -1.477 13.125 17.891 1 80 49 THR B CA 1
ATOM 1475 C C . THR B 1 49 ? -0.125 12.828 17.25 1 80 49 THR B C 1
ATOM 1477 O O . THR B 1 49 ? 0.901 12.805 17.922 1 80 49 THR B O 1
ATOM 1480 N N . PRO B 1 50 ? -0.181 12.547 15.922 1 78.88 50 PRO B N 1
ATOM 1481 C CA . PRO B 1 50 ? 1.102 12.234 15.281 1 78.88 50 PRO B CA 1
ATOM 1482 C C . PRO B 1 50 ? 2.037 13.438 15.219 1 78.88 50 PRO B C 1
ATOM 1484 O O . PRO B 1 50 ? 1.584 14.562 14.992 1 78.88 50 PRO B O 1
ATOM 1487 N N . THR B 1 51 ? 3.309 13.203 15.445 1 81.19 51 THR B N 1
ATOM 1488 C CA . THR B 1 51 ? 4.293 14.281 15.422 1 81.19 51 THR B CA 1
ATOM 1489 C C . THR B 1 51 ? 5.258 14.102 14.25 1 81.19 51 THR B C 1
ATOM 1491 O O . THR B 1 51 ? 5.855 15.062 13.773 1 81.19 51 THR B O 1
ATOM 1494 N N . GLN B 1 52 ? 5.406 12.773 13.852 1 83.19 52 GLN B N 1
ATOM 1495 C CA . GLN B 1 52 ? 6.359 12.508 12.773 1 83.19 52 GLN B CA 1
ATOM 1496 C C . GLN B 1 52 ? 5.797 11.5 11.781 1 83.19 52 GLN B C 1
ATOM 1498 O O . GLN B 1 52 ? 5.059 10.586 12.164 1 83.19 52 GLN B O 1
ATOM 1503 N N . LEU B 1 53 ? 6.152 11.742 10.555 1 85.38 53 LEU B N 1
ATOM 1504 C CA . LEU B 1 53 ? 5.902 10.82 9.453 1 85.38 53 LEU B CA 1
ATOM 1505 C C . LEU B 1 53 ? 7.211 10.383 8.805 1 85.38 53 LEU B C 1
ATOM 1507 O O . LEU B 1 53 ? 8.031 11.219 8.414 1 85.38 53 LEU B O 1
ATOM 1511 N N . ALA B 1 54 ? 7.422 9.094 8.742 1 84.06 54 ALA B N 1
ATOM 1512 C CA . ALA B 1 54 ? 8.617 8.578 8.078 1 84.06 54 ALA B CA 1
ATOM 1513 C C . ALA B 1 54 ? 8.258 7.758 6.848 1 84.06 54 ALA B C 1
ATOM 1515 O O . ALA B 1 54 ? 7.359 6.91 6.898 1 84.06 54 ALA B O 1
ATOM 1516 N N . LEU B 1 55 ? 8.984 8.102 5.754 1 87.5 55 LEU B N 1
ATOM 1517 C CA . LEU B 1 55 ? 8.742 7.43 4.48 1 87.5 55 LEU B CA 1
ATOM 1518 C C . LEU B 1 55 ? 10.039 6.902 3.881 1 87.5 55 LEU B C 1
ATOM 1520 O O . LEU B 1 55 ? 11.078 7.562 3.967 1 87.5 55 LEU B O 1
ATOM 1524 N N . THR B 1 56 ? 10.023 5.699 3.277 1 86.06 56 THR B N 1
ATOM 1525 C CA . THR B 1 56 ? 11.117 5.141 2.488 1 86.06 56 THR B CA 1
ATOM 1526 C C . THR B 1 56 ? 10.648 4.797 1.078 1 86.06 56 THR B C 1
ATOM 1528 O O . THR B 1 56 ? 9.711 4.012 0.907 1 86.06 56 THR B O 1
ATOM 1531 N N . PHE B 1 57 ? 11.328 5.422 0.104 1 89.12 57 PHE B N 1
ATOM 1532 C CA . PHE B 1 57 ? 10.992 5.199 -1.297 1 89.12 57 PHE B CA 1
ATOM 1533 C C . PHE B 1 57 ? 12.141 4.504 -2.023 1 89.12 57 PHE B C 1
ATOM 1535 O O . PHE B 1 57 ? 13.242 4.391 -1.486 1 89.12 57 PHE B O 1
ATOM 1542 N N . GLN B 1 58 ? 11.766 4.008 -3.168 1 86.88 58 GLN B N 1
ATOM 1543 C CA . GLN B 1 58 ? 12.805 3.65 -4.125 1 86.88 58 GLN B CA 1
ATOM 1544 C C . GLN B 1 58 ? 13.312 4.879 -4.871 1 86.88 58 GLN B C 1
ATOM 1546 O O . GLN B 1 58 ? 12.523 5.648 -5.422 1 86.88 58 GLN B O 1
ATOM 1551 N N . GLY B 1 59 ? 14.648 5.027 -4.863 1 94.25 59 GLY B N 1
ATOM 1552 C CA . GLY B 1 59 ? 15.195 6.125 -5.641 1 94.25 59 GLY B CA 1
ATOM 1553 C C . GLY B 1 59 ? 14.711 6.145 -7.074 1 94.25 59 GLY B C 1
ATOM 1554 O O . GLY B 1 59 ? 14.602 5.098 -7.715 1 94.25 59 GLY B O 1
ATOM 1555 N N . GLY B 1 60 ? 14.367 7.336 -7.613 1 96.56 60 GLY B N 1
ATOM 1556 C CA . GLY B 1 60 ? 13.828 7.473 -8.961 1 96.56 60 GLY B CA 1
ATOM 1557 C C . GLY B 1 60 ? 12.32 7.305 -9.016 1 96.56 60 GLY B C 1
ATOM 1558 O O . GLY B 1 60 ? 11.695 7.605 -10.039 1 96.56 60 GLY B O 1
ATOM 1559 N N . PHE B 1 61 ? 11.695 6.797 -7.949 1 94.5 61 PHE B N 1
ATOM 1560 C CA . PHE B 1 61 ? 10.258 6.574 -7.863 1 94.5 61 PHE B CA 1
ATOM 1561 C C . PHE B 1 61 ? 9.688 7.176 -6.582 1 94.5 61 PHE B C 1
ATOM 1563 O O . PHE B 1 61 ? 8.938 6.52 -5.859 1 94.5 61 PHE B O 1
ATOM 1570 N N . VAL B 1 62 ? 10.055 8.422 -6.312 1 94.81 62 VAL B N 1
ATOM 1571 C CA . VAL B 1 62 ? 9.766 9.102 -5.055 1 94.81 62 VAL B CA 1
ATOM 1572 C C . VAL B 1 62 ? 8.594 10.062 -5.242 1 94.81 62 VAL B C 1
ATOM 1574 O O . VAL B 1 62 ? 8.539 10.789 -6.234 1 94.81 62 VAL B O 1
ATOM 1577 N N . GLY B 1 63 ? 7.598 10 -4.316 1 96.06 63 GLY B N 1
ATOM 1578 C CA . GLY B 1 63 ? 6.688 11.133 -4.234 1 96.06 63 GLY B CA 1
ATOM 1579 C C . GLY B 1 63 ? 7.348 12.398 -3.719 1 96.06 63 GLY B C 1
ATOM 1580 O O . GLY B 1 63 ? 7.453 12.602 -2.508 1 96.06 63 GLY B O 1
ATOM 1581 N N . THR B 1 64 ? 7.664 13.281 -4.633 1 98.25 64 THR B N 1
ATOM 1582 C CA . THR B 1 64 ? 8.555 14.375 -4.281 1 98.25 64 THR B CA 1
ATOM 1583 C C . THR B 1 64 ? 7.77 15.555 -3.705 1 98.25 64 THR B C 1
ATOM 1585 O O . THR B 1 64 ? 8.352 16.484 -3.143 1 98.25 64 THR B O 1
ATOM 1588 N N . ARG B 1 65 ? 6.539 15.602 -3.783 1 98 65 ARG B N 1
ATOM 1589 C CA . ARG B 1 65 ? 5.641 16.562 -3.16 1 98 65 ARG B CA 1
ATOM 1590 C C . ARG B 1 65 ? 4.406 15.883 -2.588 1 98 65 ARG B C 1
ATOM 1592 O O . ARG B 1 65 ? 3.639 15.258 -3.324 1 98 65 ARG B O 1
ATOM 1599 N N . CYS B 1 66 ? 4.23 16 -1.27 1 96.19 66 CYS B N 1
ATOM 1600 C CA . CYS B 1 66 ? 3.107 15.352 -0.601 1 96.19 66 CYS B CA 1
ATOM 1601 C C . CYS B 1 66 ? 2.367 16.344 0.296 1 96.19 66 CYS B C 1
ATOM 1603 O O . CYS B 1 66 ? 2.99 17.156 0.981 1 96.19 66 CYS B O 1
ATOM 1605 N N . ALA B 1 67 ? 1.115 16.234 0.214 1 95.69 67 ALA B N 1
ATOM 1606 C CA . ALA B 1 67 ? 0.268 16.969 1.15 1 95.69 67 ALA B CA 1
ATOM 1607 C C . ALA B 1 67 ? -0.336 16.031 2.193 1 95.69 67 ALA B C 1
ATOM 1609 O O . ALA B 1 67 ? -0.871 14.977 1.852 1 95.69 67 ALA B O 1
ATOM 1610 N N . VAL B 1 68 ? -0.25 16.453 3.453 1 92.44 68 VAL B N 1
ATOM 1611 C CA . VAL B 1 68 ? -0.824 15.672 4.543 1 92.44 68 VAL B CA 1
ATOM 1612 C C . VAL B 1 68 ? -2.051 16.391 5.105 1 92.44 68 VAL B C 1
ATOM 1614 O O . VAL B 1 68 ? -1.982 17.578 5.441 1 92.44 68 VAL B O 1
ATOM 1617 N N . TYR B 1 69 ? -3.08 15.617 5.168 1 91.94 69 TYR B N 1
ATOM 1618 C CA . TYR B 1 69 ? -4.332 16.141 5.711 1 91.94 69 TYR B CA 1
ATOM 1619 C C . TYR B 1 69 ? -4.789 15.312 6.91 1 91.94 69 TYR B C 1
ATOM 1621 O O . TYR B 1 69 ? -4.375 14.156 7.074 1 91.94 69 TYR B O 1
ATOM 1629 N N . GLY B 1 70 ? -5.668 15.977 7.75 1 89.94 70 GLY B N 1
ATOM 1630 C CA . GLY B 1 70 ? -6.254 15.258 8.867 1 89.94 70 GLY B CA 1
ATOM 1631 C C . GLY B 1 70 ? -7.668 15.695 9.188 1 89.94 70 GLY B C 1
ATOM 1632 O O . GLY B 1 70 ? -8.078 16.797 8.828 1 89.94 70 GLY B O 1
ATOM 1633 N N . ILE B 1 71 ? -8.391 14.812 9.742 1 89.25 71 ILE B N 1
ATOM 1634 C CA . ILE B 1 71 ? -9.664 15.148 10.359 1 89.25 71 ILE B CA 1
ATOM 1635 C C . ILE B 1 71 ? -9.516 15.141 11.883 1 89.25 71 ILE B C 1
ATOM 1637 O O . ILE B 1 71 ? -9.211 14.109 12.477 1 89.25 71 ILE B O 1
ATOM 1641 N N . LEU B 1 72 ? -9.781 16.266 12.406 1 89.38 72 LEU B N 1
ATOM 1642 C CA . LEU B 1 72 ? -9.633 16.422 13.852 1 89.38 72 LEU B CA 1
ATOM 1643 C C . LEU B 1 72 ? -10.773 15.727 14.594 1 89.38 72 LEU B C 1
ATOM 1645 O O . LEU B 1 72 ? -11.906 15.672 14.094 1 89.38 72 LEU B O 1
ATOM 1649 N N . HIS B 1 73 ? -10.398 15.297 15.766 1 86.44 73 HIS B N 1
ATOM 1650 C CA . HIS B 1 73 ? -11.391 14.633 16.594 1 86.44 73 HIS B CA 1
ATOM 1651 C C . HIS B 1 73 ? -12.625 15.5 16.781 1 86.44 73 HIS B C 1
ATOM 1653 O O . HIS B 1 73 ? -13.758 15.008 16.688 1 86.44 73 HIS B O 1
ATOM 1659 N N . GLN B 1 74 ? -12.438 16.766 17.016 1 85.19 74 GLN B N 1
ATOM 1660 C CA . GLN B 1 74 ? -13.531 17.672 17.281 1 85.19 74 GLN B CA 1
ATOM 1661 C C . GLN B 1 74 ? -14.422 17.859 16.062 1 85.19 74 GLN B C 1
ATOM 1663 O O . GLN B 1 74 ? -15.602 18.188 16.188 1 85.19 74 GLN B O 1
ATOM 1668 N N . ASP B 1 75 ? -13.859 17.609 14.906 1 81 75 ASP B N 1
ATOM 1669 C CA . ASP B 1 75 ? -14.586 17.859 13.664 1 81 75 ASP B CA 1
ATOM 1670 C C . ASP B 1 75 ? -15.289 16.594 13.18 1 81 75 ASP B C 1
ATOM 1672 O O . ASP B 1 75 ? -16.078 16.625 12.242 1 81 75 ASP B O 1
ATOM 1676 N N . SER B 1 76 ? -15.039 15.5 13.805 1 76.06 76 SER B N 1
ATOM 1677 C CA . SER B 1 76 ? -15.578 14.234 13.312 1 76.06 76 SER B CA 1
ATOM 1678 C C . SER B 1 76 ? -17.094 14.164 13.5 1 76.06 76 SER B C 1
ATOM 1680 O O . SER B 1 76 ? -17.781 13.492 12.742 1 76.06 76 SER B O 1
ATOM 1682 N N . GLN B 1 77 ? -17.578 14.906 14.516 1 74.88 77 GLN B N 1
ATOM 1683 C CA . GLN B 1 77 ? -19 14.859 14.844 1 74.88 77 GLN B CA 1
ATOM 1684 C C . GLN B 1 77 ? -19.781 15.938 14.094 1 74.88 77 GLN B C 1
ATOM 1686 O O . GLN B 1 77 ? -21 15.977 14.148 1 74.88 77 GLN B O 1
ATOM 1691 N N . ASP B 1 78 ? -19.078 16.703 13.406 1 69.5 78 ASP B N 1
ATOM 1692 C CA . ASP B 1 78 ? -19.75 17.797 12.711 1 69.5 78 ASP B CA 1
ATOM 1693 C C . ASP B 1 78 ? -20.406 17.312 11.43 1 69.5 78 ASP B C 1
ATOM 1695 O O . ASP B 1 78 ? -19.859 16.453 10.734 1 69.5 78 ASP B O 1
ATOM 1699 N N . ALA B 1 79 ? -21.594 17.719 11.336 1 65.69 79 ALA B N 1
ATOM 1700 C CA . ALA B 1 79 ? -22.469 17.312 10.234 1 65.69 79 ALA B CA 1
ATOM 1701 C C . ALA B 1 79 ? -21.969 17.891 8.906 1 65.69 79 ALA B C 1
ATOM 1703 O O . ALA B 1 79 ? -22.625 17.719 7.875 1 65.69 79 ALA B O 1
ATOM 1704 N N . SER B 1 80 ? -20.922 18.578 9.031 1 64.38 80 SER B N 1
ATOM 1705 C CA . SER B 1 80 ? -20.469 19.188 7.785 1 64.38 80 SER B CA 1
ATOM 1706 C C . SER B 1 80 ? -20.031 18.141 6.77 1 64.38 80 SER B C 1
ATOM 1708 O O . SER B 1 80 ? -19.875 16.969 7.113 1 64.38 80 SER B O 1
ATOM 1710 N N . ASP B 1 81 ? -19.906 18.562 5.547 1 67.19 81 ASP B N 1
ATOM 1711 C CA . ASP B 1 81 ? -19.516 17.656 4.461 1 67.19 81 ASP B CA 1
ATOM 1712 C C . ASP B 1 81 ? -18.156 17.031 4.73 1 67.19 81 ASP B C 1
ATOM 1714 O O . ASP B 1 81 ? -17.219 17.703 5.176 1 67.19 81 ASP B O 1
ATOM 1718 N N . ALA B 1 82 ? -18.219 15.805 4.648 1 62.91 82 ALA B N 1
ATOM 1719 C CA . ALA B 1 82 ? -17.031 15.008 4.93 1 62.91 82 ALA B CA 1
ATOM 1720 C C . ALA B 1 82 ? -15.789 15.641 4.312 1 62.91 82 ALA B C 1
ATOM 1722 O O . ALA B 1 82 ? -14.734 15.688 4.938 1 62.91 82 ALA B O 1
ATOM 1723 N N . LEU B 1 83 ? -15.945 16.188 3.072 1 68.31 83 LEU B N 1
ATOM 1724 C CA . LEU B 1 83 ? -14.805 16.781 2.363 1 68.31 83 LEU B CA 1
ATOM 1725 C C . LEU B 1 83 ? -14.289 18.016 3.088 1 68.31 83 LEU B C 1
ATOM 1727 O O . LEU B 1 83 ? -13.086 18.281 3.086 1 68.31 83 LEU B O 1
ATOM 1731 N N . SER B 1 84 ? -15.164 18.641 3.771 1 74.62 84 SER B N 1
ATOM 1732 C CA . SER B 1 84 ? -14.812 19.875 4.449 1 74.62 84 SER B CA 1
ATOM 1733 C C . SER B 1 84 ? -14.109 19.594 5.777 1 74.62 84 SER B C 1
ATOM 1735 O O . SER B 1 84 ? -13.469 20.484 6.348 1 74.62 84 SER B O 1
ATOM 1737 N N . LYS B 1 85 ? -14.031 18.375 6.102 1 87.94 85 LYS B N 1
ATOM 1738 C CA . LYS B 1 85 ? -13.492 18.062 7.418 1 87.94 85 LYS B CA 1
ATOM 1739 C C . LYS B 1 85 ? -11.977 17.875 7.355 1 87.94 85 LYS B C 1
ATOM 1741 O O . LYS B 1 85 ? -11.289 18 8.375 1 87.94 85 LYS B O 1
ATOM 1746 N N . TRP B 1 86 ? -11.516 17.656 6.184 1 90.5 86 TRP B N 1
ATOM 1747 C CA . TRP B 1 86 ? -10.078 17.469 6.012 1 90.5 86 TRP B CA 1
ATOM 1748 C C . TRP B 1 86 ? -9.336 18.797 6.141 1 90.5 86 TRP B C 1
ATOM 1750 O O . TRP B 1 86 ? -9.641 19.75 5.43 1 90.5 86 TRP B O 1
ATOM 1760 N N . GLN B 1 87 ? -8.422 18.906 7.055 1 91 87 GLN B N 1
ATOM 1761 C CA . GLN B 1 87 ? -7.609 20.094 7.246 1 91 87 GLN B CA 1
ATOM 1762 C C . GLN B 1 87 ? -6.145 19.828 6.918 1 91 87 GLN B C 1
ATOM 1764 O O . GLN B 1 87 ? -5.613 18.766 7.25 1 91 87 GLN B O 1
ATOM 1769 N N . PRO B 1 88 ? -5.539 20.859 6.277 1 92.31 88 PRO B N 1
ATOM 1770 C CA . PRO B 1 88 ? -4.121 20.672 5.973 1 92.31 88 PRO B CA 1
ATOM 1771 C C . PRO B 1 88 ? -3.248 20.625 7.227 1 92.31 88 PRO B C 1
ATOM 1773 O O . PRO B 1 88 ? -3.422 21.453 8.133 1 92.31 88 PRO B O 1
ATOM 1776 N N . ILE B 1 89 ? -2.406 19.672 7.23 1 91.38 89 ILE B N 1
ATOM 1777 C CA . ILE B 1 89 ? -1.49 19.531 8.359 1 91.38 89 ILE B CA 1
ATOM 1778 C C . ILE B 1 89 ? -0.083 19.938 7.934 1 91.38 89 ILE B C 1
ATOM 1780 O O . ILE B 1 89 ? 0.589 20.688 8.641 1 91.38 89 ILE B O 1
ATOM 1784 N N . ALA B 1 90 ? 0.385 19.469 6.805 1 92.38 90 ALA B N 1
ATOM 1785 C CA . ALA B 1 90 ? 1.758 19.719 6.375 1 92.38 90 ALA B CA 1
ATOM 1786 C C . ALA B 1 90 ? 1.92 19.484 4.879 1 92.38 90 ALA B C 1
ATOM 1788 O O . ALA B 1 90 ? 1.126 18.75 4.273 1 92.38 90 ALA B O 1
ATOM 1789 N N . GLN B 1 91 ? 2.877 20.188 4.352 1 94.81 91 GLN B N 1
ATOM 1790 C CA . GLN B 1 91 ? 3.436 19.891 3.035 1 94.81 91 GLN B CA 1
ATOM 1791 C C . GLN B 1 91 ? 4.863 19.375 3.152 1 94.81 91 GLN B C 1
ATOM 1793 O O . GLN B 1 91 ? 5.711 20 3.793 1 94.81 91 GLN B O 1
ATOM 1798 N N . ILE B 1 92 ? 5.051 18.203 2.592 1 96.06 92 ILE B N 1
ATOM 1799 C CA . ILE B 1 92 ? 6.391 1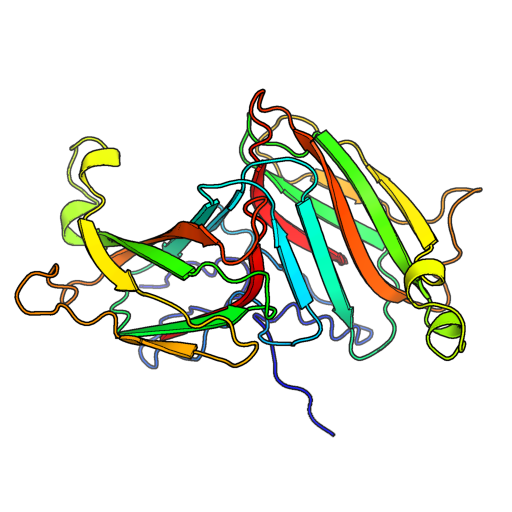7.656 2.744 1 96.06 92 ILE B CA 1
ATOM 1800 C C . ILE B 1 92 ? 7 17.391 1.368 1 96.06 92 ILE B C 1
ATOM 1802 O O . ILE B 1 92 ? 6.273 17.203 0.388 1 96.06 92 ILE B O 1
ATOM 1806 N N . TYR B 1 93 ? 8.359 17.344 1.348 1 98 93 TYR B N 1
ATOM 1807 C CA . TYR B 1 93 ? 9.102 17.25 0.099 1 98 93 TYR B CA 1
ATOM 1808 C C . TYR B 1 93 ? 10.219 16.219 0.204 1 98 93 TYR B C 1
ATOM 1810 O O . TYR B 1 93 ? 11.383 16.562 0.368 1 98 93 TYR B O 1
ATOM 1818 N N . PRO B 1 94 ? 9.891 14.961 0.04 1 97.56 94 PRO B N 1
ATOM 1819 C CA . PRO B 1 94 ? 10.93 13.93 0.078 1 97.56 94 PRO B CA 1
ATOM 1820 C C . PRO B 1 94 ? 11.984 14.117 -1.011 1 97.56 94 PRO B C 1
ATOM 1822 O O . PRO B 1 94 ? 11.656 14.508 -2.133 1 97.56 94 PRO B O 1
ATOM 1825 N N . GLU B 1 95 ? 13.219 13.82 -0.64 1 98.5 95 GLU B N 1
ATOM 1826 C CA . GLU B 1 95 ? 14.328 13.805 -1.593 1 98.5 95 GLU B CA 1
ATOM 1827 C C . GLU B 1 95 ? 14.344 12.508 -2.393 1 98.5 95 GLU B C 1
ATOM 1829 O O . GLU B 1 95 ? 13.898 11.461 -1.905 1 98.5 95 GLU B O 1
ATOM 1834 N N . ASP B 1 96 ? 14.82 12.609 -3.584 1 97.69 96 ASP B N 1
ATOM 1835 C CA . ASP B 1 96 ? 14.891 11.43 -4.445 1 97.69 96 ASP B CA 1
ATOM 1836 C C . ASP B 1 96 ? 16.062 10.531 -4.047 1 97.69 96 ASP B C 1
ATOM 1838 O O . ASP B 1 96 ? 17.047 10.43 -4.77 1 97.69 96 ASP B O 1
ATOM 1842 N N . ILE B 1 97 ? 15.875 9.93 -2.857 1 96.94 97 ILE B N 1
ATOM 1843 C CA . ILE B 1 97 ? 16.859 9.016 -2.293 1 96.94 97 ILE B CA 1
ATOM 1844 C C . ILE B 1 97 ? 16.141 7.797 -1.7 1 96.94 97 ILE B C 1
ATOM 1846 O O . ILE B 1 97 ? 14.938 7.84 -1.45 1 96.94 97 ILE B O 1
ATOM 1850 N N . ASN B 1 98 ? 16.859 6.711 -1.584 1 90.5 98 ASN B N 1
ATOM 1851 C CA . ASN B 1 98 ? 16.281 5.457 -1.115 1 90.5 98 ASN B CA 1
ATOM 1852 C C . ASN B 1 98 ? 16.5 5.266 0.383 1 90.5 98 ASN B C 1
ATOM 1854 O O . ASN B 1 98 ? 16.625 4.133 0.857 1 90.5 98 ASN B O 1
ATOM 1858 N N . ARG B 1 99 ? 16.594 6.312 1.185 1 92.38 99 ARG B N 1
ATOM 1859 C CA . ARG B 1 99 ? 16.75 6.219 2.633 1 92.38 99 ARG B CA 1
ATOM 1860 C C . ARG B 1 99 ? 15.445 6.59 3.342 1 92.38 99 ARG B C 1
ATOM 1862 O O . ARG B 1 99 ? 14.609 7.297 2.777 1 92.38 99 ARG B O 1
ATOM 1869 N N . ARG B 1 100 ? 15.328 6.148 4.559 1 86.75 100 ARG B N 1
ATOM 1870 C CA . ARG B 1 100 ? 14.242 6.586 5.434 1 86.75 100 ARG B CA 1
ATOM 1871 C C . ARG B 1 100 ? 14.305 8.094 5.672 1 86.75 100 ARG B C 1
ATOM 1873 O O . ARG B 1 100 ? 15.336 8.617 6.09 1 86.75 100 ARG B O 1
ATOM 1880 N N . GLN B 1 101 ? 13.258 8.797 5.305 1 93.81 101 GLN B N 1
ATOM 1881 C CA . GLN B 1 101 ? 13.172 10.234 5.523 1 93.81 101 GLN B CA 1
ATOM 1882 C C . GLN B 1 101 ? 12.047 10.578 6.496 1 93.81 101 GLN B C 1
ATOM 1884 O O . GLN B 1 101 ? 10.938 10.055 6.379 1 93.81 101 GLN B O 1
ATOM 1889 N N . THR B 1 102 ? 12.289 11.414 7.473 1 89.62 102 THR B N 1
ATOM 1890 C CA . THR B 1 102 ? 11.328 11.758 8.516 1 89.62 102 THR B CA 1
ATOM 1891 C C . THR B 1 102 ? 10.883 13.211 8.383 1 89.62 102 THR B C 1
ATOM 1893 O O . THR B 1 102 ? 11.703 14.094 8.133 1 89.62 102 THR B O 1
ATOM 1896 N N . PHE B 1 103 ? 9.641 13.383 8.555 1 93.38 103 PHE B N 1
ATOM 1897 C CA . PHE B 1 103 ? 9.047 14.711 8.445 1 93.38 103 PHE B CA 1
ATOM 1898 C C . PHE B 1 103 ? 8.227 15.047 9.68 1 93.38 103 PHE B C 1
ATOM 1900 O O . PHE B 1 103 ? 7.473 14.211 10.18 1 93.38 103 PHE B O 1
ATOM 1907 N N . ARG B 1 104 ? 8.398 16.234 10.102 1 90.5 104 ARG B N 1
ATOM 1908 C CA . ARG B 1 104 ? 7.613 16.688 11.25 1 90.5 104 ARG B CA 1
ATOM 1909 C C . ARG B 1 104 ? 6.211 17.109 10.82 1 90.5 104 ARG B C 1
ATOM 1911 O O . ARG B 1 104 ? 6.039 17.766 9.789 1 90.5 104 ARG B O 1
ATOM 1918 N N . LEU B 1 105 ? 5.219 16.609 11.594 1 86.25 105 LEU B N 1
ATOM 1919 C CA . LEU B 1 105 ? 3.834 16.984 11.344 1 86.25 105 LEU B CA 1
ATOM 1920 C C . LEU B 1 105 ? 3.379 18.062 12.312 1 86.25 105 LEU B C 1
ATOM 1922 O O . LEU B 1 105 ? 2.193 18.406 12.359 1 86.25 105 LEU B O 1
ATOM 1926 N N . THR B 1 106 ? 4.227 18.656 13.039 1 72.81 106 THR B N 1
ATOM 1927 C CA . THR B 1 106 ? 3.844 19.672 14.016 1 72.81 106 THR B CA 1
ATOM 1928 C C . THR B 1 106 ? 3.443 20.969 13.328 1 72.81 106 THR B C 1
ATOM 1930 O O . THR B 1 106 ? 4.027 21.344 12.305 1 72.81 106 THR B O 1
ATOM 1933 N N . PRO B 1 107 ? 2.25 21.406 13.758 1 55.75 107 PRO B N 1
ATOM 1934 C CA . PRO B 1 107 ? 1.732 22.641 13.172 1 55.75 107 PRO B CA 1
ATOM 1935 C C . PRO B 1 107 ? 2.777 23.75 13.125 1 55.75 107 PRO B C 1
ATOM 1937 O O . PRO B 1 107 ? 3.469 24 14.117 1 55.75 107 PRO B O 1
ATOM 1940 N N . GLY B 1 108 ? 3.455 23.766 12.039 1 53.19 108 GLY B N 1
ATOM 1941 C CA . GLY B 1 108 ? 3.961 25.141 12 1 53.19 108 GLY B CA 1
ATOM 1942 C C . GLY B 1 108 ? 2.9 26.172 12.312 1 53.19 108 GLY B C 1
ATOM 1943 O O . GLY B 1 108 ? 1.749 25.828 12.586 1 53.19 108 GLY B O 1
ATOM 1944 N N . THR B 1 109 ? 3.275 27.5 12.469 1 51.53 109 THR B N 1
ATOM 1945 C CA . THR B 1 109 ? 2.42 28.625 12.859 1 51.53 109 THR B CA 1
ATOM 1946 C C . THR B 1 109 ? 1.082 28.562 12.133 1 51.53 109 THR B C 1
ATOM 1948 O O . THR B 1 109 ? 0.048 28.938 12.68 1 51.53 109 THR B O 1
ATOM 1951 N N . ASN B 1 110 ? 1.09 28.094 10.883 1 51.44 110 ASN B N 1
ATOM 1952 C CA . ASN B 1 110 ? -0.12 28.156 10.062 1 51.44 110 ASN B CA 1
ATOM 1953 C C . ASN B 1 110 ? -0.75 26.766 9.898 1 51.44 110 ASN B C 1
ATOM 1955 O O . ASN B 1 110 ? -1.589 26.578 9.016 1 51.44 110 ASN B O 1
ATOM 1959 N N . GLN B 1 111 ? -0.37 25.797 10.781 1 62.59 111 GLN B N 1
ATOM 1960 C CA . GLN B 1 111 ? -0.929 24.453 10.609 1 62.59 111 GLN B CA 1
ATOM 1961 C C . GLN B 1 111 ? -1.888 24.109 11.742 1 62.59 111 GLN B C 1
ATOM 1963 O O . GLN B 1 111 ? -1.896 24.781 12.781 1 62.59 111 GLN B O 1
ATOM 1968 N N . ILE B 1 112 ? -2.818 23.234 11.5 1 71.31 112 ILE B N 1
ATOM 1969 C CA . ILE B 1 112 ? -3.924 22.906 12.398 1 71.31 112 ILE B CA 1
ATOM 1970 C C . ILE B 1 112 ? -3.377 22.359 13.711 1 71.31 112 ILE B C 1
ATOM 1972 O O . ILE B 1 112 ? -2.293 21.781 13.75 1 71.31 112 ILE B O 1
ATOM 1976 N N . ASP B 1 113 ? -4.012 22.844 14.727 1 76.5 113 ASP B N 1
ATOM 1977 C CA . ASP B 1 113 ? -3.709 22.359 16.062 1 76.5 113 ASP B CA 1
ATOM 1978 C C . ASP B 1 113 ? -4.082 20.891 16.219 1 76.5 113 ASP B C 1
ATOM 1980 O O . ASP B 1 113 ? -5.262 20.531 16.219 1 76.5 113 ASP B O 1
ATOM 1984 N N . LEU B 1 114 ? -3.043 19.969 16.359 1 81.5 114 LEU B N 1
ATOM 1985 C CA . LEU B 1 114 ? -3.277 18.531 16.453 1 81.5 114 LEU B CA 1
ATOM 1986 C C . LEU B 1 114 ? -3.43 18.078 17.891 1 81.5 114 LEU B C 1
ATOM 1988 O O . LEU B 1 114 ? -3.475 16.891 18.188 1 81.5 114 LEU B O 1
ATOM 1992 N N . SER B 1 115 ? -3.514 19.141 18.812 1 79.69 115 SER B N 1
ATOM 1993 C CA . SER B 1 115 ? -3.484 18.812 20.234 1 79.69 115 SER B CA 1
ATOM 1994 C C . SER B 1 115 ? -4.676 17.953 20.625 1 79.69 115 SER B C 1
ATOM 1996 O O . SER B 1 115 ? -4.574 17.141 21.547 1 79.69 115 SER B O 1
ATOM 1998 N N . GLN B 1 116 ? -5.742 18.062 19.938 1 82.94 116 GLN B N 1
ATOM 1999 C CA . GLN B 1 116 ? -6.93 17.297 20.297 1 82.94 116 GLN B CA 1
ATOM 2000 C C . GLN B 1 116 ? -6.953 15.953 19.578 1 82.94 116 GLN B C 1
ATOM 2002 O O . GLN B 1 116 ? -7.836 15.125 19.812 1 82.94 116 GLN B O 1
ATOM 2007 N N . GLY B 1 117 ? -6.043 15.812 18.688 1 84.62 117 GLY B N 1
ATOM 2008 C CA . GLY B 1 117 ? -5.902 14.523 18.016 1 84.62 117 GLY B CA 1
ATOM 2009 C C . GLY B 1 117 ? -6.621 14.461 16.688 1 84.62 117 GLY B C 1
ATOM 2010 O O . GLY B 1 117 ? -7.523 15.258 16.422 1 84.62 117 GLY B O 1
ATOM 2011 N N . VAL B 1 118 ? -6.152 13.555 15.922 1 84.69 118 VAL B N 1
ATOM 2012 C CA . VAL B 1 118 ? -6.773 13.305 14.625 1 84.69 118 VAL B CA 1
ATOM 2013 C C . VAL B 1 118 ? -7.359 11.891 14.594 1 84.69 118 VAL B C 1
ATOM 2015 O O . VAL B 1 118 ? -6.809 10.977 15.211 1 84.69 118 VAL B O 1
ATOM 2018 N N . LEU B 1 119 ? -8.469 11.828 13.883 1 80.31 119 LEU B N 1
ATOM 2019 C CA . LEU B 1 119 ? -9.094 10.523 13.75 1 80.31 119 LEU B CA 1
ATOM 2020 C C . LEU B 1 119 ? -8.773 9.898 12.398 1 80.31 119 LEU B C 1
ATOM 2022 O O . LEU B 1 119 ? -8.914 8.688 12.211 1 80.31 119 LEU B O 1
ATOM 2026 N N . ARG B 1 120 ? -8.391 10.797 11.453 1 84.12 120 ARG B N 1
ATOM 2027 C CA . ARG B 1 120 ? -7.996 10.336 10.125 1 84.12 120 ARG B CA 1
ATOM 2028 C C . ARG B 1 120 ? -6.832 11.156 9.586 1 84.12 120 ARG B C 1
ATOM 2030 O 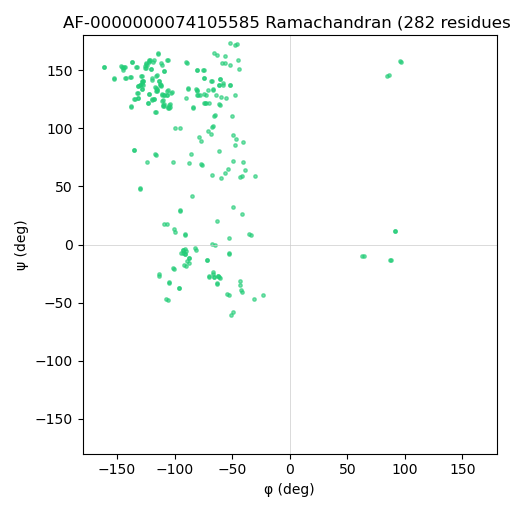O . ARG B 1 120 ? -6.746 12.367 9.836 1 84.12 120 ARG B O 1
ATOM 2037 N N . LEU B 1 121 ? -5.973 10.5 8.898 1 84.94 121 LEU B N 1
ATOM 2038 C CA . LEU B 1 121 ? -4.867 11.133 8.188 1 84.94 121 LEU B CA 1
ATOM 2039 C C . LEU B 1 121 ? -4.84 10.695 6.727 1 84.94 121 LEU B C 1
ATOM 2041 O O . LEU B 1 121 ? -5.055 9.523 6.418 1 84.94 121 LEU B O 1
ATOM 2045 N N . ARG B 1 122 ? -4.539 11.648 5.859 1 88.12 122 ARG B N 1
ATOM 2046 C CA . ARG B 1 122 ? -4.406 11.375 4.434 1 88.12 122 ARG B CA 1
ATOM 2047 C C . ARG B 1 122 ? -3.119 11.977 3.877 1 88.12 122 ARG B C 1
ATOM 2049 O O . ARG B 1 122 ? -2.818 13.148 4.121 1 88.12 122 ARG B O 1
ATOM 2056 N N . ILE B 1 123 ? -2.357 11.141 3.246 1 90.38 123 ILE B N 1
ATOM 2057 C CA . ILE B 1 123 ? -1.172 11.586 2.527 1 90.38 123 ILE B CA 1
ATOM 2058 C C . ILE B 1 123 ? -1.437 11.555 1.023 1 90.38 123 ILE B C 1
ATOM 2060 O O . ILE B 1 123 ? -1.727 10.5 0.46 1 90.38 123 ILE B O 1
ATOM 2064 N N . VAL B 1 124 ? -1.374 12.711 0.395 1 94 124 VAL B N 1
ATOM 2065 C CA . VAL B 1 124 ? -1.568 12.82 -1.047 1 94 124 VAL B CA 1
ATOM 2066 C C . VAL B 1 124 ? -0.223 13.031 -1.736 1 94 124 VAL B C 1
ATOM 2068 O O . VAL B 1 124 ? 0.476 14.008 -1.455 1 94 124 VAL B O 1
ATOM 2071 N N . PHE B 1 125 ? 0.116 12.047 -2.6 1 94.94 125 PHE B N 1
ATOM 2072 C CA . PHE B 1 125 ? 1.303 12.203 -3.432 1 94.94 125 PHE B CA 1
ATOM 2073 C C . PHE B 1 125 ? 0.978 13 -4.691 1 94.94 125 PHE B C 1
ATOM 2075 O O . PHE B 1 125 ? 0.268 12.516 -5.574 1 94.94 125 PHE B O 1
ATOM 2082 N N . GLU B 1 126 ? 1.623 14.164 -4.832 1 96.62 126 GLU B N 1
ATOM 2083 C CA . GLU B 1 126 ? 1.222 15.102 -5.871 1 96.62 126 GLU B CA 1
ATOM 2084 C C . GLU B 1 126 ? 2.213 15.102 -7.031 1 96.62 126 GLU B C 1
ATOM 2086 O O . GLU B 1 126 ? 1.853 15.422 -8.164 1 96.62 126 GLU B O 1
ATOM 2091 N N . GLU B 1 127 ? 3.443 14.867 -6.688 1 97 127 GLU B N 1
ATOM 2092 C CA . GLU B 1 127 ? 4.508 14.805 -7.688 1 97 127 GLU B CA 1
ATOM 2093 C C . GLU B 1 127 ? 5.395 13.586 -7.473 1 97 127 GLU B C 1
ATOM 2095 O O . GLU B 1 127 ? 5.477 13.055 -6.363 1 97 127 GLU B O 1
ATOM 2100 N N . SER B 1 128 ? 5.973 13.164 -8.625 1 95.25 128 SER B N 1
ATOM 2101 C CA . SER B 1 128 ? 6.859 12 -8.617 1 95.25 128 SER B CA 1
ATOM 2102 C C . SER B 1 128 ? 8.18 12.32 -9.305 1 95.25 128 SER B C 1
ATOM 2104 O O . SER B 1 128 ? 8.227 13.133 -10.227 1 95.25 128 SER B O 1
ATOM 2106 N N . SER B 1 129 ? 9.195 11.758 -8.812 1 96.81 129 SER B N 1
ATOM 2107 C CA . SER B 1 129 ? 10.484 11.914 -9.484 1 96.81 129 SER B CA 1
ATOM 2108 C C . SER B 1 129 ? 10.531 11.133 -10.789 1 96.81 129 SER B C 1
ATOM 2110 O O . SER B 1 129 ? 11.438 11.328 -11.602 1 96.81 129 SER B O 1
ATOM 2112 N N . ASP B 1 130 ? 9.547 10.25 -10.953 1 94.38 130 ASP B N 1
ATOM 2113 C CA . ASP B 1 130 ? 9.406 9.516 -12.211 1 94.38 130 ASP B CA 1
ATOM 2114 C C . ASP B 1 130 ? 8.547 10.289 -13.203 1 94.38 130 ASP B C 1
ATOM 2116 O O . ASP B 1 130 ? 7.496 10.82 -12.844 1 94.38 130 ASP B O 1
ATOM 2120 N N . PHE B 1 131 ? 8.977 10.391 -14.523 1 91.69 131 PHE B N 1
ATOM 2121 C CA . PHE B 1 131 ? 8.297 11.156 -15.562 1 91.69 131 PHE B CA 1
ATOM 2122 C C . PHE B 1 131 ? 6.891 10.617 -15.797 1 91.69 131 PHE B C 1
ATOM 2124 O O . PHE B 1 131 ? 5.988 11.367 -16.172 1 91.69 131 PHE B O 1
ATOM 2131 N N . PHE B 1 132 ? 6.691 9.367 -15.547 1 88.62 132 PHE B N 1
ATOM 2132 C CA . PHE B 1 132 ? 5.41 8.727 -15.844 1 88.62 132 PHE B CA 1
ATOM 2133 C C . PHE B 1 132 ? 4.496 8.766 -14.625 1 88.62 132 PHE B C 1
ATOM 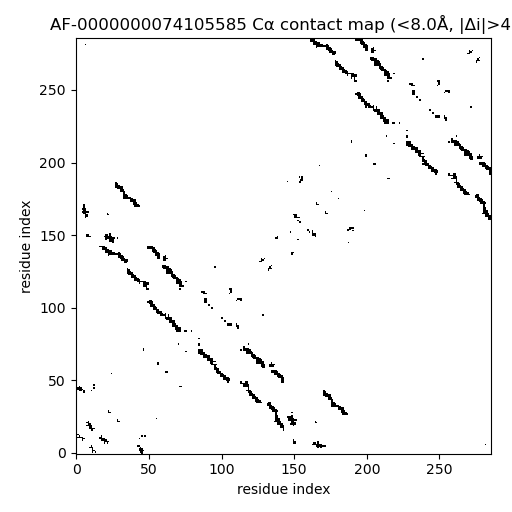2135 O O . PHE B 1 132 ? 3.373 8.258 -14.664 1 88.62 132 PHE B O 1
ATOM 2142 N N . GLY B 1 133 ? 4.996 9.273 -13.445 1 92.5 133 GLY B N 1
ATOM 2143 C CA . GLY B 1 133 ? 4.18 9.438 -12.25 1 92.5 133 GLY B CA 1
ATOM 2144 C C . GLY B 1 133 ? 4.211 8.227 -11.336 1 92.5 133 GLY B C 1
ATOM 2145 O O . GLY B 1 133 ? 3.396 8.117 -10.414 1 92.5 133 GLY B O 1
ATOM 2146 N N . ARG B 1 134 ? 5.145 7.273 -11.586 1 92.5 134 ARG B N 1
ATOM 2147 C CA . ARG B 1 134 ? 5.227 6.09 -10.734 1 92.5 134 ARG B CA 1
ATOM 2148 C C . ARG B 1 134 ? 5.844 6.426 -9.383 1 92.5 134 ARG B C 1
ATOM 2150 O O . ARG B 1 134 ? 6.727 7.285 -9.289 1 92.5 134 ARG B O 1
ATOM 2157 N N . ILE B 1 135 ? 5.32 5.762 -8.305 1 92.12 135 ILE B N 1
ATOM 2158 C CA . ILE B 1 135 ? 5.859 5.867 -6.953 1 92.12 135 ILE B CA 1
ATOM 2159 C C . ILE B 1 135 ? 6.023 4.473 -6.352 1 92.12 135 ILE B C 1
ATOM 2161 O O . ILE B 1 135 ? 5.141 3.621 -6.492 1 92.12 135 ILE B O 1
ATOM 2165 N N . THR B 1 136 ? 7.172 4.23 -5.832 1 87.38 136 THR B N 1
ATOM 2166 C CA . THR B 1 136 ? 7.41 2.984 -5.113 1 87.38 136 THR B CA 1
ATOM 2167 C C . THR B 1 136 ? 7.727 3.254 -3.646 1 87.38 136 THR B C 1
ATOM 2169 O O . THR B 1 136 ? 8.742 3.873 -3.328 1 87.38 136 THR B O 1
ATOM 2172 N N . LEU B 1 137 ? 6.832 2.807 -2.828 1 87.25 137 LEU B N 1
ATOM 2173 C CA . LEU B 1 137 ? 6.949 2.996 -1.386 1 87.25 137 LEU B CA 1
ATOM 2174 C C . LEU B 1 137 ? 7.324 1.69 -0.694 1 87.25 137 LEU B C 1
ATOM 2176 O O . LEU B 1 137 ? 6.676 0.664 -0.902 1 87.25 137 LEU B O 1
ATOM 2180 N N . TYR B 1 138 ? 8.367 1.765 0.131 1 78.25 138 TYR B N 1
ATOM 2181 C CA . TYR B 1 138 ? 8.805 0.593 0.883 1 78.25 138 TYR B CA 1
ATOM 2182 C C . TYR B 1 138 ? 8.211 0.597 2.289 1 78.25 138 TYR B C 1
ATOM 2184 O O . TYR B 1 138 ? 7.906 -0.46 2.844 1 78.25 138 TYR B O 1
ATOM 2192 N N . ASN B 1 139 ? 8.172 1.89 2.789 1 78.69 139 ASN B N 1
ATOM 2193 C CA . ASN B 1 139 ? 7.762 1.985 4.184 1 78.69 139 ASN B CA 1
ATOM 2194 C C . ASN B 1 139 ? 7.098 3.328 4.484 1 78.69 139 ASN B C 1
ATOM 2196 O O . ASN B 1 139 ? 7.508 4.359 3.945 1 78.69 139 ASN B O 1
ATOM 2200 N N . LEU B 1 140 ? 6.066 3.217 5.352 1 82.06 140 LEU B N 1
ATOM 2201 C CA . LEU B 1 140 ? 5.387 4.371 5.934 1 82.06 140 LEU B CA 1
ATOM 2202 C C . LEU B 1 140 ? 5.184 4.18 7.434 1 82.06 140 LEU B C 1
ATOM 2204 O O . LEU B 1 140 ? 4.625 3.168 7.863 1 82.06 140 LEU B O 1
ATOM 2208 N N . GLU B 1 141 ? 5.695 5.219 8.211 1 75.56 141 GLU B N 1
ATOM 2209 C CA . GLU B 1 141 ? 5.566 5.176 9.664 1 75.56 141 GLU B CA 1
ATOM 2210 C C . GLU B 1 141 ? 5.047 6.5 10.219 1 75.56 141 GLU B C 1
ATOM 2212 O O . GLU B 1 141 ? 5.457 7.57 9.758 1 75.56 141 GLU B O 1
ATOM 2217 N N . LEU B 1 142 ? 4.133 6.211 11.117 1 75.94 142 LEU B N 1
ATOM 2218 C CA . LEU B 1 142 ? 3.631 7.375 11.836 1 75.94 142 LEU B CA 1
ATOM 2219 C C . LEU B 1 142 ? 3.971 7.281 13.32 1 75.94 142 LEU B C 1
ATOM 2221 O O . LEU B 1 142 ? 3.844 6.211 13.922 1 75.94 142 LEU B O 1
ATOM 2225 N N . SER B 1 143 ? 4.449 8.367 13.914 1 73.94 143 SER B N 1
ATOM 2226 C CA . SER B 1 143 ? 4.773 8.375 15.336 1 73.94 143 SER B CA 1
ATOM 2227 C C . SER B 1 143 ? 4.359 9.688 15.992 1 73.94 143 SER B C 1
ATOM 2229 O O . SER B 1 143 ? 4.305 10.727 15.328 1 73.94 143 SER B O 1
#

Secondary structure (DSSP, 8-state):
------SSS----SSS---EESS-S-TT-EEEE-SS-EEEEEEEEEEE---EEEEEE-TTS-EEEEEEEEEEGGGTT--S-GGGGEEEEEEE---SSSS-EEEE-S--TTS---TT-EEEEEEEEEEESSTT--EEEEEEEE-/-----SS-------SS---EEEEE--TT-EEEE-SS-EEEEEEEEEEE---EEEEEE-TTS-EEEEEEEEEEGGGTT--S-HHHHEEEEEEE---SSSS-EEEE-S--TTS---TT-EEEEEEEEEEESSTT--EEEEEEEE-

Radius of gyration: 18.76 Å; Cα contacts (8 Å, |Δi|>4): 833; chains: 2; bounding box: 45×57×42 Å

Nearest PDB structures (foldseek):
  4cte-assembly2_B  TM=4.609E-01  e=7.291E-02  Zobellia galactanivorans
  2hyk-assembly1_A  TM=3.647E-01  e=1.539E-01  Nocardiopsis sp. F96
  3b00-assembly2_B  TM=3.390E-01  e=2.438E-01  Thermotoga maritima MSB8
  5mjv-assembly1_B  TM=3.011E-01  e=3.860E-01  Echovirus 22 (strain Harris)
  3atg-assembly1_A  TM=2.090E-01  e=9.682E-01  Cellulosimicrobium cellulans